Protein AF-A0A8T0BHJ4-F1 (afdb_monomer_lite)

Organism: Silurus meridionalis (NCBI:txid175797)

Secondary structure (DSSP, 8-state):
-HHHHHHHHHHHHHHHHHHHHHHHHHTT---HHHHHHHHHHHHHHHHHHHHHHHHHHHHHS-HHHHHHHHHHHHHHHHHHHHHHHHTS---HHHHHHHHHHHHHHHHHHHHHHHHHHHHHHHHHHS-HHHHHHHHHHHHHHHHHHHHHHHHHHH-TT-HHHHHHHHHHHHHHHHHHHHHHHHHHH---GGGHHHHHHHHHHHHHHHHHHHS---S-HHHHHHHHHHHHHHHHHHHHHHHHHHTTT-TTHHHHHHHHHHHHHHHHHHHHHHHHHHHHHHH-GGG------S-HHHHHHHHHIIIIIHHHHHHHHHHHHHHHHHHHSS----THHHHHHHHHHHHHHHHHHHHHHHHHTT-

Foldseek 3Di:
DVLVVLLVVLQVVLVVLLVLLLVCLVVVPPDPVSVVSLLCLLCVSLVSLLVSLCVCCVVVVVNLLSQLSSLLSVLLSLVLVLLVCVSDPDDPVVNLLSLQQSLLVSLLSLLCSLCVVVLVVLVVVDDPVLNVLLCCLSVVLSVLSVVLNVCCVPVVPPNLVSLLVNLVSLLSNLLSNLVSLCSSQHPDVVLVVLSVLSVVLNVLSCCCLPVVDPPDVVVSLVVSVVSLVSNLVSSLVSLCVRVVVPVVSSLLVNLSSLQSSLSSLSSVLSSVVSSVCVVCVPLPPPPVPPPNVLSSVLSSCSSNVLSNQSSVLVVVQVVCCVVVVDRDDSSSSPNSVSVSVSSVSVSVSSVVVVVVSVD

Sequence (359 aa):
MDYCVVFIGVVNGSVFLGYFSYTSFQKKDNSRRARVIQCAHVLCPNITMSIVFILWGVTEGFLTEAATCSALNFVRILFLFWIAVHLKSVEDYVHEVMDRLAVLLQYIVITVVAYSPIIVDLWNKTDNIGKVLVLTFLFLGSLLVSLHAVAVVCYRRNLQKVTDQSYVNTEITNFLRLCAIIWTYGLQLNHLPVLLFPLLAIICFKVCVHCKCPIPVLHFVSVLLILQIMSVSGSIYIHYDLVTNMKGKRDILTWITVFLHILTVIIMFASLHNFTVNRHPESGSRNTVTLPVWCVVVFVIGSVLAVLVNAAVLLVALILKARNGQHTVDLQVILIPTECVFAACWLALQISVFWKNRK

Structure (mmCIF, N/CA/C/O backbone):
data_AF-A0A8T0BHJ4-F1
#
_entry.id   AF-A0A8T0BHJ4-F1
#
loop_
_atom_site.group_PDB
_atom_site.id
_atom_site.type_symbol
_atom_site.label_atom_id
_atom_site.label_alt_id
_atom_site.label_comp_id
_atom_site.label_asym_id
_atom_site.label_entity_id
_atom_site.label_seq_id
_atom_site.pdbx_PDB_ins_code
_atom_site.Cartn_x
_atom_site.Cartn_y
_atom_site.Cartn_z
_atom_site.occupancy
_atom_site.B_iso_or_equiv
_atom_site.auth_seq_id
_atom_site.auth_comp_id
_atom_site.auth_asym_id
_atom_site.auth_atom_id
_atom_site.pdbx_PDB_model_num
ATOM 1 N N . MET A 1 1 ? -21.391 -24.466 10.129 1.00 49.25 1 MET A N 1
ATOM 2 C CA . MET A 1 1 ? -20.694 -25.501 9.331 1.00 49.25 1 MET A CA 1
ATOM 3 C C . MET A 1 1 ? -20.338 -24.995 7.934 1.00 49.25 1 MET A C 1
ATOM 5 O O . MET A 1 1 ? -19.261 -25.325 7.454 1.00 49.25 1 MET A O 1
ATOM 9 N N . ASP A 1 2 ? -21.162 -24.135 7.327 1.00 60.62 2 ASP A N 1
ATOM 10 C CA . ASP A 1 2 ? -20.990 -23.693 5.931 1.00 60.62 2 ASP A CA 1
ATOM 11 C C . ASP A 1 2 ? -19.700 -22.892 5.667 1.00 60.62 2 ASP A C 1
ATOM 13 O O . ASP A 1 2 ? -19.043 -23.093 4.646 1.00 60.62 2 ASP A O 1
ATOM 17 N N . TYR A 1 3 ? -19.247 -22.076 6.626 1.00 64.75 3 TYR A N 1
ATOM 18 C CA . TYR A 1 3 ? -17.994 -21.315 6.499 1.00 64.75 3 TYR A CA 1
ATOM 19 C C . TYR A 1 3 ? -16.738 -22.196 6.408 1.00 64.75 3 TYR A C 1
ATOM 21 O O . TYR A 1 3 ? -15.797 -21.845 5.698 1.00 64.75 3 TYR A O 1
ATOM 29 N N . CYS A 1 4 ? -16.720 -23.360 7.069 1.00 63.31 4 CYS A N 1
ATOM 30 C CA . CYS A 1 4 ? -15.579 -24.280 7.007 1.00 63.31 4 CYS A CA 1
ATOM 31 C C . CYS A 1 4 ? -15.453 -24.944 5.630 1.00 63.31 4 CYS A C 1
ATOM 33 O O . CYS A 1 4 ? -14.342 -25.184 5.165 1.0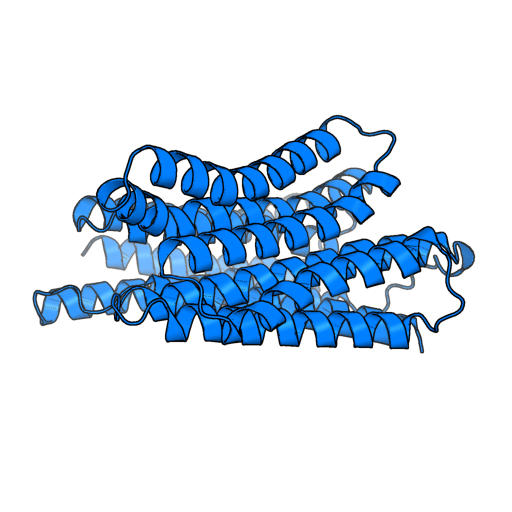0 63.31 4 CYS A O 1
ATOM 35 N N . VAL A 1 5 ? -16.575 -25.214 4.957 1.00 67.38 5 VAL A N 1
ATOM 36 C CA . VAL A 1 5 ? -16.571 -25.802 3.608 1.00 67.38 5 VAL A CA 1
ATOM 37 C C . VAL A 1 5 ? -16.043 -24.790 2.593 1.00 67.38 5 VAL A C 1
ATOM 39 O O . VAL A 1 5 ? -15.171 -25.123 1.790 1.00 67.38 5 VAL A O 1
ATOM 42 N N . VAL A 1 6 ? -16.499 -23.536 2.678 1.00 68.81 6 VAL A N 1
ATOM 43 C CA . VAL A 1 6 ? -15.988 -22.445 1.832 1.00 68.81 6 VAL A CA 1
ATOM 44 C C . VAL A 1 6 ? -14.500 -22.210 2.095 1.00 68.81 6 VAL A C 1
ATOM 46 O O . VAL A 1 6 ? -13.729 -22.082 1.149 1.00 68.81 6 VAL A O 1
ATOM 49 N N . PHE A 1 7 ? -14.067 -22.245 3.357 1.00 69.12 7 PHE A N 1
ATOM 50 C CA . PHE A 1 7 ? -12.659 -22.119 3.734 1.00 69.12 7 PHE A CA 1
ATOM 51 C C . PHE A 1 7 ? -11.782 -23.194 3.084 1.00 69.12 7 PHE A C 1
ATOM 53 O O . PHE A 1 7 ? -10.789 -22.875 2.430 1.00 69.12 7 PHE A O 1
ATOM 60 N N . ILE A 1 8 ? -12.157 -24.469 3.234 1.00 73.38 8 ILE A N 1
ATOM 61 C CA . ILE A 1 8 ? -11.403 -25.597 2.673 1.00 73.38 8 ILE A CA 1
ATOM 62 C C . ILE A 1 8 ? -11.366 -25.484 1.144 1.00 73.38 8 ILE A C 1
ATOM 64 O O . ILE A 1 8 ? -10.321 -25.712 0.534 1.00 73.38 8 ILE A O 1
ATOM 68 N N . GLY A 1 9 ? -12.474 -25.067 0.524 1.00 75.50 9 GLY A N 1
ATOM 69 C CA . GLY A 1 9 ? -12.549 -24.814 -0.913 1.00 75.50 9 GLY A CA 1
ATOM 70 C C . GLY A 1 9 ? -11.615 -23.695 -1.384 1.00 75.50 9 GLY A C 1
ATOM 71 O O . GLY A 1 9 ? -10.892 -23.880 -2.360 1.00 75.50 9 GLY A O 1
ATOM 72 N N . VAL A 1 10 ? -11.577 -22.561 -0.680 1.00 75.88 10 VAL A N 1
ATOM 73 C CA . VAL A 1 10 ? -10.720 -21.413 -1.027 1.00 75.88 10 VAL A CA 1
ATOM 74 C C . VAL A 1 10 ? -9.243 -21.744 -0.862 1.00 75.88 10 VAL A C 1
ATOM 76 O O . VAL A 1 10 ? -8.448 -21.443 -1.751 1.00 75.88 10 VAL A O 1
ATOM 79 N N . VAL A 1 11 ? -8.879 -22.382 0.251 1.00 78.00 11 VAL A N 1
ATOM 80 C CA . VAL A 1 11 ? -7.497 -22.765 0.562 1.00 78.00 11 VAL A CA 1
ATOM 81 C C . VAL A 1 11 ? -6.978 -23.795 -0.435 1.00 78.00 11 VAL A C 1
ATOM 83 O O . VAL A 1 11 ? -5.916 -23.609 -1.026 1.00 78.00 11 VAL A O 1
ATOM 86 N N . ASN A 1 12 ? -7.739 -24.861 -0.683 1.00 79.31 12 ASN A N 1
ATOM 87 C CA . ASN A 1 12 ? -7.322 -25.867 -1.653 1.00 79.31 12 ASN A CA 1
ATOM 88 C C . ASN A 1 12 ? -7.305 -25.280 -3.068 1.00 79.31 12 ASN A C 1
ATOM 90 O O . ASN A 1 12 ? -6.345 -25.486 -3.808 1.00 79.31 12 ASN A O 1
ATOM 94 N N . GLY A 1 13 ? -8.321 -24.492 -3.433 1.00 81.06 13 GLY A N 1
ATOM 95 C CA . GLY A 1 13 ? -8.403 -23.830 -4.731 1.00 81.06 13 GLY A CA 1
ATOM 96 C C . GLY A 1 13 ? -7.218 -22.902 -5.005 1.00 81.06 13 GLY A C 1
ATOM 97 O O . GLY A 1 13 ? -6.660 -22.948 -6.101 1.00 81.06 13 GLY A O 1
ATOM 98 N N . SER A 1 14 ? -6.786 -22.107 -4.019 1.00 81.81 14 SER A N 1
ATOM 99 C CA . SER A 1 14 ? -5.626 -21.220 -4.167 1.00 81.81 14 SER A CA 1
ATOM 100 C C . SER A 1 14 ? -4.324 -22.003 -4.329 1.00 81.81 14 SER A C 1
ATOM 102 O O . SER A 1 14 ? -3.544 -21.693 -5.224 1.00 81.81 14 SER A O 1
ATOM 104 N N . VAL A 1 15 ? -4.115 -23.072 -3.553 1.00 83.81 15 VAL A N 1
ATOM 105 C CA . VAL A 1 15 ? -2.917 -23.920 -3.660 1.00 83.81 15 VAL A CA 1
ATOM 106 C C . VAL A 1 15 ? -2.861 -24.640 -5.011 1.00 83.81 15 VAL A C 1
ATOM 108 O O . VAL A 1 15 ? -1.821 -24.621 -5.674 1.00 83.81 15 VAL A O 1
ATOM 111 N N . PHE A 1 16 ? -3.976 -25.223 -5.466 1.00 83.25 16 PHE A N 1
ATOM 112 C CA . PHE A 1 16 ? -4.045 -25.894 -6.769 1.00 83.25 16 PHE A CA 1
ATOM 113 C C . PHE A 1 16 ? -3.799 -24.918 -7.925 1.00 83.25 16 PHE A C 1
ATOM 115 O O . PHE A 1 16 ? -2.960 -25.180 -8.791 1.00 83.25 16 PHE A O 1
ATOM 122 N N . LEU A 1 17 ? -4.485 -23.771 -7.934 1.00 83.50 17 LEU A N 1
ATOM 123 C CA . LEU A 1 17 ? -4.281 -22.737 -8.953 1.00 83.50 17 LEU A CA 1
ATOM 124 C C . LEU A 1 17 ? -2.860 -22.159 -8.896 1.00 83.50 17 LEU A C 1
ATOM 126 O O . LEU A 1 17 ? -2.273 -21.879 -9.945 1.00 83.50 17 LEU A O 1
ATOM 130 N N . GLY A 1 18 ? -2.277 -22.046 -7.702 1.00 80.31 18 GLY A N 1
ATOM 131 C CA . GLY A 1 18 ? -0.906 -21.596 -7.495 1.00 80.31 18 GLY A CA 1
ATOM 132 C C . GLY A 1 18 ? 0.131 -22.549 -8.055 1.00 80.31 18 GLY A C 1
ATOM 133 O O . GLY A 1 18 ? 1.048 -22.102 -8.744 1.00 80.31 18 GLY A O 1
ATOM 134 N N . TYR A 1 19 ? -0.057 -23.855 -7.876 1.00 83.44 19 TYR A N 1
ATOM 135 C CA . TYR A 1 19 ? 0.796 -24.869 -8.491 1.00 83.44 19 TYR A CA 1
ATOM 136 C C . TYR A 1 19 ? 0.761 -24.796 -10.028 1.00 83.44 19 TYR A C 1
ATOM 138 O O . TYR A 1 19 ? 1.808 -24.764 -10.685 1.00 83.44 19 TYR A O 1
ATOM 146 N N . PHE A 1 20 ? -0.430 -24.691 -10.630 1.00 81.69 20 PHE A N 1
ATOM 147 C CA . PHE A 1 20 ? -0.555 -24.549 -12.086 1.00 81.69 20 PHE A CA 1
ATOM 148 C C . PHE A 1 20 ? 0.019 -23.223 -12.606 1.00 81.69 20 PHE A C 1
ATOM 150 O O . PHE A 1 20 ? 0.655 -23.185 -13.661 1.00 81.69 20 PHE A O 1
ATOM 157 N N . SER A 1 21 ? -0.155 -22.134 -11.858 1.00 78.69 21 SER A N 1
ATOM 158 C CA . SER A 1 21 ? 0.412 -20.828 -12.198 1.00 78.69 21 SER A CA 1
ATOM 159 C C . SER A 1 21 ? 1.945 -20.848 -12.139 1.00 78.69 21 SER A C 1
ATOM 161 O O . SER A 1 21 ? 2.607 -20.429 -13.091 1.00 78.69 21 SER A O 1
ATOM 163 N N . TYR A 1 22 ? 2.525 -21.424 -11.080 1.00 80.19 22 TYR A N 1
ATOM 164 C CA . TYR A 1 22 ? 3.972 -21.572 -10.911 1.00 80.19 22 TYR A CA 1
ATOM 165 C C . TYR A 1 22 ? 4.602 -22.421 -12.020 1.00 80.19 22 TYR A C 1
ATOM 167 O O . TYR A 1 22 ? 5.580 -22.007 -12.645 1.00 80.19 22 TYR A O 1
ATOM 175 N N . THR A 1 23 ? 4.015 -23.582 -12.319 1.00 79.69 23 THR A N 1
ATOM 176 C CA . THR A 1 23 ? 4.506 -24.459 -13.395 1.00 79.69 23 THR A CA 1
ATOM 177 C C . THR A 1 23 ? 4.412 -23.791 -14.768 1.00 79.69 23 THR A C 1
ATOM 179 O O . THR A 1 23 ? 5.313 -23.956 -15.591 1.00 79.69 23 THR A O 1
ATOM 182 N N . SER A 1 24 ? 3.375 -22.983 -15.012 1.00 77.94 24 SER A N 1
ATOM 183 C CA . SER A 1 24 ? 3.260 -22.166 -16.222 1.00 77.94 24 SER A CA 1
ATOM 184 C C . SER A 1 24 ? 4.362 -21.102 -16.319 1.00 77.94 24 SER A C 1
ATOM 186 O O . SER A 1 24 ? 4.972 -20.966 -17.384 1.00 77.94 24 SER A O 1
ATOM 188 N N . PHE A 1 25 ? 4.676 -20.398 -15.223 1.00 74.69 25 PHE A N 1
ATOM 189 C CA . PHE A 1 25 ? 5.785 -19.436 -15.184 1.00 74.69 25 PHE A CA 1
ATOM 190 C C . PHE A 1 25 ? 7.141 -20.108 -15.413 1.00 74.69 25 PHE A C 1
ATOM 192 O O . PHE A 1 25 ? 7.944 -19.610 -16.203 1.00 74.69 25 PHE A O 1
ATOM 199 N N . GLN A 1 26 ? 7.383 -21.261 -14.785 1.00 77.19 26 GLN A N 1
ATOM 200 C CA . GLN A 1 26 ? 8.628 -22.015 -14.947 1.00 77.19 26 GLN A CA 1
ATOM 201 C C . GLN A 1 26 ? 8.827 -22.481 -16.396 1.00 77.19 26 GLN A C 1
ATOM 203 O O . GLN A 1 26 ? 9.929 -22.391 -16.935 1.00 77.19 26 GLN A O 1
ATOM 208 N N . LYS A 1 27 ? 7.748 -22.924 -17.052 1.00 79.50 27 LYS A N 1
ATOM 209 C CA . LYS A 1 27 ? 7.759 -23.358 -18.457 1.00 79.50 27 LYS A CA 1
ATOM 210 C C . LYS A 1 27 ? 7.726 -22.199 -19.462 1.00 79.50 27 LYS A C 1
ATOM 212 O O . LYS A 1 27 ? 7.721 -22.460 -20.661 1.00 79.50 27 LYS A O 1
ATOM 217 N N . LYS A 1 28 ? 7.695 -20.938 -19.000 1.00 72.56 28 LYS A N 1
ATOM 218 C CA . LYS A 1 28 ? 7.506 -19.730 -19.830 1.00 72.56 28 LYS A CA 1
ATOM 219 C C . LYS A 1 28 ? 6.316 -19.860 -20.794 1.00 72.56 28 LYS A C 1
ATOM 221 O O . LYS A 1 28 ? 6.365 -19.384 -21.928 1.00 72.56 28 LYS A O 1
ATOM 226 N N . ASP A 1 29 ? 5.246 -20.523 -20.351 1.00 73.88 29 ASP A N 1
ATOM 227 C CA . ASP A 1 29 ? 4.099 -20.798 -21.210 1.00 73.88 29 ASP A CA 1
ATOM 228 C C . ASP A 1 29 ? 3.268 -19.522 -21.437 1.00 73.88 29 ASP A C 1
ATOM 230 O O . ASP A 1 29 ? 2.688 -18.931 -20.518 1.00 73.88 29 ASP A O 1
ATOM 234 N N . ASN A 1 30 ? 3.195 -19.094 -22.698 1.00 69.94 30 ASN A N 1
ATOM 235 C CA . ASN A 1 30 ? 2.422 -17.932 -23.129 1.00 69.94 30 ASN A CA 1
ATOM 236 C C . ASN A 1 30 ? 1.045 -18.284 -23.708 1.00 69.94 30 ASN A C 1
ATOM 238 O O . ASN A 1 30 ? 0.337 -17.396 -24.198 1.00 69.94 30 ASN A O 1
ATOM 242 N N . SER A 1 31 ? 0.622 -19.545 -23.598 1.00 79.62 31 SER A N 1
ATOM 243 C CA . SER A 1 31 ? -0.682 -20.006 -24.061 1.00 79.62 31 SER A CA 1
ATOM 244 C C . SER A 1 31 ? -1.843 -19.187 -23.472 1.00 79.62 31 SER A C 1
ATOM 246 O O . SER A 1 31 ? -1.785 -18.615 -22.376 1.00 79.62 31 SER A O 1
ATOM 248 N N . ARG A 1 32 ? -2.956 -19.111 -24.217 1.00 78.81 32 ARG A N 1
ATOM 249 C CA . ARG A 1 32 ? -4.199 -18.488 -23.723 1.00 78.81 32 ARG A CA 1
ATOM 250 C C . ARG A 1 32 ? -4.687 -19.178 -22.443 1.00 78.81 32 ARG A C 1
ATOM 252 O O . ARG A 1 32 ? -5.179 -18.501 -21.549 1.00 78.81 32 ARG A O 1
ATOM 259 N N . ARG A 1 33 ? -4.483 -20.497 -22.333 1.00 79.31 33 ARG A N 1
ATOM 260 C CA . ARG A 1 33 ? -4.831 -21.301 -21.151 1.00 79.31 33 ARG A CA 1
ATOM 261 C C . ARG A 1 33 ? -4.010 -20.893 -19.928 1.00 79.31 33 ARG A C 1
ATOM 263 O O . ARG A 1 33 ? -4.600 -20.592 -18.898 1.00 79.31 33 ARG A O 1
ATOM 270 N N . ALA A 1 34 ? -2.688 -20.781 -20.063 1.00 78.12 34 ALA A N 1
ATOM 271 C CA . ALA A 1 34 ? -1.804 -20.304 -18.999 1.00 78.12 34 ALA A CA 1
ATOM 272 C C . ALA A 1 34 ? -2.227 -18.934 -18.446 1.00 78.12 34 ALA A C 1
ATOM 274 O O . ALA A 1 34 ? -2.319 -18.751 -17.236 1.00 78.12 34 ALA A O 1
ATOM 275 N N . ARG A 1 35 ? -2.567 -17.983 -19.328 1.00 75.00 35 ARG A N 1
ATOM 276 C CA . ARG A 1 35 ? -3.044 -16.650 -18.918 1.00 75.00 35 ARG A CA 1
ATOM 277 C C . ARG A 1 35 ? -4.364 -16.696 -18.151 1.00 75.00 35 ARG A C 1
ATOM 279 O O . ARG A 1 35 ? -4.514 -15.986 -17.163 1.00 75.00 35 ARG A O 1
ATOM 286 N N . VAL A 1 36 ? -5.307 -17.530 -18.589 1.00 81.44 36 VAL A N 1
ATOM 287 C CA . VAL A 1 36 ? -6.586 -17.714 -17.884 1.00 81.44 36 VAL A CA 1
ATOM 288 C C . VAL A 1 36 ? -6.353 -18.319 -16.502 1.00 81.44 36 VAL A C 1
ATOM 290 O O . VAL A 1 36 ? -6.930 -17.834 -15.538 1.00 81.44 36 VAL A O 1
ATOM 293 N N . ILE A 1 37 ? -5.462 -19.307 -16.385 1.00 83.06 37 ILE A N 1
ATOM 294 C CA . ILE A 1 37 ? -5.103 -19.922 -15.100 1.00 83.06 37 ILE A CA 1
ATOM 295 C C . ILE A 1 37 ? -4.452 -18.896 -14.164 1.00 83.06 37 ILE A C 1
ATOM 297 O O . ILE A 1 37 ? -4.839 -18.802 -13.005 1.00 83.06 37 ILE A O 1
ATOM 301 N N . GLN A 1 38 ? -3.510 -18.088 -14.659 1.00 81.81 38 GLN A N 1
ATOM 302 C CA . GLN A 1 38 ? -2.868 -17.022 -13.879 1.00 81.81 38 GLN A CA 1
ATOM 303 C C . GLN A 1 38 ? -3.882 -15.978 -13.393 1.00 81.81 38 GLN A C 1
ATOM 305 O O . GLN A 1 38 ? -3.867 -15.596 -12.227 1.00 81.81 38 GLN A O 1
ATOM 310 N N . CYS A 1 39 ? -4.795 -15.557 -14.270 1.00 82.12 39 CYS A N 1
ATOM 311 C CA . CYS A 1 39 ? -5.857 -14.611 -13.942 1.00 82.12 39 CYS A CA 1
ATOM 312 C C . CYS A 1 39 ? -6.834 -15.195 -12.907 1.00 82.12 39 CYS A C 1
ATOM 314 O O . CYS A 1 39 ? -7.129 -14.553 -11.901 1.00 82.12 39 CYS A O 1
ATOM 316 N N . ALA A 1 40 ? -7.272 -16.442 -13.101 1.00 84.81 40 ALA A N 1
ATOM 317 C CA . ALA A 1 40 ? -8.140 -17.150 -12.165 1.00 84.81 40 ALA A CA 1
ATOM 318 C C . ALA A 1 40 ? -7.467 -17.356 -10.800 1.00 84.81 40 ALA A C 1
ATOM 320 O O . ALA A 1 40 ? -8.126 -17.202 -9.776 1.00 84.81 40 ALA A O 1
ATOM 321 N N . HIS A 1 41 ? -6.161 -17.638 -10.774 1.00 85.88 41 HIS A N 1
ATOM 322 C CA . HIS A 1 41 ? -5.385 -17.774 -9.542 1.00 85.88 41 HIS A CA 1
ATOM 323 C C . HIS A 1 41 ? -5.353 -16.479 -8.722 1.00 85.88 41 HIS A C 1
ATOM 325 O O . HIS A 1 41 ? -5.421 -16.531 -7.500 1.00 85.88 41 HIS A O 1
ATOM 331 N N . VAL A 1 42 ? -5.285 -15.315 -9.373 1.00 87.06 42 VAL A N 1
ATOM 332 C CA . VAL A 1 42 ? -5.307 -14.022 -8.673 1.00 87.06 42 VAL A CA 1
ATOM 333 C C . VAL A 1 42 ? -6.730 -13.629 -8.275 1.00 87.06 42 VAL A C 1
ATOM 335 O O . VAL A 1 42 ? -6.958 -13.208 -7.144 1.00 87.06 42 VAL A O 1
ATOM 338 N N . LEU A 1 43 ? -7.699 -13.762 -9.182 1.00 87.88 43 LEU A N 1
ATOM 339 C CA . LEU A 1 43 ? -9.066 -13.290 -8.960 1.00 87.88 43 LEU A CA 1
ATOM 340 C C . LEU A 1 43 ? -9.853 -14.187 -8.006 1.00 87.88 43 LEU A C 1
ATOM 342 O O . LEU A 1 43 ? -10.445 -13.690 -7.053 1.00 87.88 43 LEU A O 1
ATOM 346 N N . CYS A 1 44 ? -9.875 -15.499 -8.248 1.00 88.31 44 CYS A N 1
ATOM 347 C CA . CYS A 1 44 ? -10.809 -16.402 -7.579 1.00 88.31 44 CYS A CA 1
ATOM 348 C C . CYS A 1 44 ? -10.596 -16.449 -6.056 1.00 88.31 44 CYS A C 1
ATOM 350 O O . CYS A 1 44 ? -11.569 -16.229 -5.330 1.00 88.31 44 CYS A O 1
ATOM 352 N N . PRO A 1 45 ? -9.372 -16.654 -5.530 1.00 88.06 45 PRO A N 1
ATOM 353 C CA . PRO A 1 45 ? -9.168 -16.723 -4.086 1.00 88.06 45 PRO A CA 1
ATOM 354 C C . PRO A 1 45 ? -9.451 -15.388 -3.392 1.00 88.06 45 PRO A C 1
ATOM 356 O O . PRO A 1 45 ? -10.107 -15.366 -2.356 1.00 88.06 45 PRO A O 1
ATOM 359 N N . ASN A 1 46 ? -9.022 -14.268 -3.981 1.00 90.06 46 ASN A N 1
ATOM 360 C CA . ASN A 1 46 ? -9.199 -12.950 -3.372 1.00 90.06 46 ASN A CA 1
ATOM 361 C C . ASN A 1 46 ? -10.659 -12.474 -3.411 1.00 90.06 46 ASN A C 1
ATOM 363 O O . ASN A 1 46 ? -11.146 -11.975 -2.402 1.00 90.06 46 ASN A O 1
ATOM 367 N N . ILE A 1 47 ? -11.386 -12.680 -4.519 1.00 90.44 47 ILE A N 1
ATOM 368 C CA . ILE A 1 47 ? -12.824 -12.361 -4.594 1.00 90.44 47 ILE A CA 1
ATOM 369 C C . ILE A 1 47 ? -13.605 -13.223 -3.606 1.00 90.44 47 ILE A C 1
ATOM 371 O O . ILE A 1 47 ? -14.449 -12.704 -2.878 1.00 90.44 47 ILE A O 1
ATOM 375 N N . THR A 1 48 ? -13.310 -14.525 -3.545 1.00 89.81 48 THR A N 1
ATOM 376 C CA . THR A 1 48 ? -14.015 -15.419 -2.619 1.00 89.81 48 THR A CA 1
ATOM 377 C C . THR A 1 48 ? -13.748 -15.012 -1.172 1.00 89.81 48 THR A C 1
ATOM 379 O O . THR A 1 48 ? -14.693 -14.916 -0.396 1.00 89.81 48 THR A O 1
ATOM 382 N N . MET A 1 49 ? -12.503 -14.670 -0.817 1.00 89.50 49 MET A N 1
ATOM 383 C CA . MET A 1 49 ? -12.191 -14.149 0.517 1.00 89.50 49 MET A CA 1
ATOM 384 C C . MET A 1 49 ? -12.901 -12.826 0.818 1.00 89.50 49 MET A C 1
ATOM 386 O O . MET A 1 49 ? -13.430 -12.680 1.916 1.00 89.50 49 MET A O 1
ATOM 390 N N . SER A 1 50 ? -12.985 -11.888 -0.132 1.00 90.38 50 SER A N 1
ATOM 391 C CA . SER A 1 50 ? -13.775 -10.660 0.050 1.00 90.38 50 SER A CA 1
ATOM 392 C C . SER A 1 50 ? -15.246 -10.962 0.326 1.00 90.38 50 SER A C 1
ATOM 394 O O . SER A 1 50 ? -15.818 -10.402 1.254 1.00 90.38 50 SER A O 1
ATOM 396 N N . ILE A 1 51 ? -15.863 -11.867 -0.440 1.00 89.75 51 ILE A N 1
ATOM 397 C CA . ILE A 1 51 ? -17.265 -12.259 -0.232 1.00 89.75 51 ILE A CA 1
ATOM 398 C C . ILE A 1 51 ? -17.444 -12.873 1.157 1.00 89.75 51 ILE A C 1
ATOM 400 O O . ILE A 1 51 ? -18.383 -12.518 1.864 1.00 89.75 51 ILE A O 1
ATOM 404 N N . VAL A 1 52 ? -16.526 -13.748 1.573 1.00 89.94 52 VAL A N 1
ATOM 405 C CA . VAL A 1 52 ? -16.552 -14.361 2.905 1.00 89.94 52 VAL A CA 1
ATOM 406 C C . VAL A 1 52 ? -16.450 -13.299 4.002 1.00 89.94 52 VAL A C 1
ATOM 408 O O . VAL A 1 52 ? -17.233 -13.353 4.945 1.00 89.94 52 VAL A O 1
ATOM 411 N N . PHE A 1 53 ? -15.558 -12.310 3.873 1.00 90.00 53 PHE A N 1
ATOM 412 C CA . PHE A 1 53 ? -15.462 -11.209 4.838 1.00 90.00 53 PHE A CA 1
ATOM 413 C C . PHE A 1 53 ? -16.728 -10.355 4.883 1.00 90.00 53 PHE A C 1
ATOM 415 O O . PHE A 1 53 ? -17.172 -10.014 5.975 1.00 90.00 53 PHE A O 1
ATOM 422 N N . ILE A 1 54 ? -17.332 -10.039 3.734 1.00 90.06 54 ILE A N 1
ATOM 423 C CA . ILE A 1 54 ? -18.592 -9.283 3.672 1.00 90.06 54 ILE A CA 1
ATOM 424 C C . ILE A 1 54 ? -19.711 -10.056 4.368 1.00 90.06 54 ILE A C 1
ATOM 426 O O . ILE A 1 54 ? -20.381 -9.501 5.235 1.00 90.06 54 ILE A O 1
ATOM 430 N N . LEU A 1 55 ? -19.901 -11.332 4.015 1.00 88.69 55 LEU A N 1
ATOM 431 C CA . LEU A 1 55 ? -20.928 -12.180 4.622 1.00 88.69 55 LEU A CA 1
ATOM 432 C C . LEU A 1 55 ? -20.720 -12.282 6.130 1.00 88.69 55 LEU A C 1
ATOM 434 O O . LEU A 1 55 ? -21.655 -12.035 6.883 1.00 88.69 55 LEU A O 1
ATOM 438 N N . TRP A 1 56 ? -19.484 -12.542 6.557 1.00 88.62 56 TRP A N 1
ATOM 439 C CA . TRP A 1 56 ? -19.112 -12.580 7.966 1.00 88.62 56 TRP A CA 1
ATOM 440 C C . TRP A 1 56 ? -19.426 -11.261 8.685 1.00 88.62 56 TRP A C 1
ATOM 442 O O . TRP A 1 56 ? -20.067 -11.269 9.734 1.00 88.62 56 TRP A O 1
ATOM 452 N N . GLY A 1 57 ? -19.047 -10.120 8.106 1.00 86.94 57 GLY A N 1
ATOM 453 C CA . GLY A 1 57 ? -19.330 -8.801 8.670 1.00 86.94 57 GLY A CA 1
ATOM 454 C C . GLY A 1 57 ? -20.819 -8.503 8.805 1.00 86.94 57 GLY A C 1
ATOM 455 O O . GLY A 1 57 ? -21.230 -7.907 9.798 1.00 86.94 57 GLY A O 1
ATOM 456 N N . VAL A 1 58 ? -21.629 -8.935 7.835 1.00 87.56 58 VAL A N 1
ATOM 457 C CA . VAL A 1 58 ? -23.090 -8.780 7.865 1.00 87.56 58 VAL A CA 1
ATOM 458 C C . VAL A 1 58 ? -23.720 -9.699 8.909 1.00 87.56 58 VAL A C 1
ATOM 460 O O . VAL A 1 58 ? -24.588 -9.250 9.653 1.00 87.56 58 VAL A O 1
ATOM 463 N N . THR A 1 59 ? -23.286 -10.959 9.006 1.00 85.38 59 THR A N 1
ATOM 464 C CA . THR A 1 59 ? -23.858 -11.910 9.972 1.00 85.38 59 THR A CA 1
ATOM 465 C C . THR A 1 59 ? -23.450 -11.617 11.409 1.00 85.38 59 THR A C 1
ATOM 467 O O . THR A 1 59 ? -24.238 -11.843 12.320 1.00 85.38 59 THR A O 1
ATOM 470 N N . GLU A 1 60 ? -22.232 -11.115 11.622 1.00 83.75 60 GLU A N 1
ATOM 471 C CA . GLU A 1 60 ? -21.669 -10.908 12.960 1.00 83.75 60 GLU A CA 1
ATOM 472 C C . GLU A 1 60 ? -21.727 -9.448 13.435 1.00 83.75 60 GLU A C 1
ATOM 474 O O . GLU A 1 60 ? -21.418 -9.170 14.592 1.00 83.75 60 GLU A O 1
ATOM 479 N N . GLY A 1 61 ? -22.122 -8.513 12.562 1.00 83.44 61 GLY A N 1
ATOM 480 C CA . GLY A 1 61 ? -22.279 -7.089 12.877 1.00 83.44 61 GLY A CA 1
ATOM 481 C C . GLY A 1 61 ? -20.993 -6.251 12.818 1.00 83.44 61 GLY A C 1
ATOM 482 O O . GLY A 1 61 ? -21.035 -5.053 13.098 1.00 83.44 61 GLY A O 1
ATOM 483 N N . PHE A 1 62 ? -19.852 -6.824 12.421 1.00 83.62 62 PHE A N 1
ATOM 484 C CA . PHE A 1 62 ? -18.552 -6.134 12.343 1.00 83.62 62 PHE A CA 1
ATOM 485 C C . PHE A 1 62 ? -18.303 -5.486 10.971 1.00 83.62 62 PHE A C 1
ATOM 487 O O . PHE A 1 62 ? -17.326 -5.782 10.281 1.00 83.62 62 PHE A O 1
ATOM 494 N N . LEU A 1 63 ? -19.195 -4.580 10.555 1.00 84.06 63 LEU A N 1
ATOM 495 C CA . LEU A 1 63 ? -19.188 -4.006 9.200 1.00 84.06 63 LEU A CA 1
ATOM 496 C C . LEU A 1 63 ? -17.909 -3.228 8.857 1.00 84.06 63 LEU A C 1
ATOM 498 O O . LEU A 1 63 ? -17.399 -3.355 7.747 1.00 84.06 63 LEU A O 1
ATOM 502 N N . THR A 1 64 ? -17.365 -2.443 9.792 1.00 83.00 64 THR A N 1
ATOM 503 C CA . THR A 1 64 ? -16.123 -1.679 9.561 1.00 83.00 64 THR A CA 1
ATOM 504 C C . THR A 1 64 ? -14.915 -2.595 9.408 1.00 83.00 64 THR A C 1
ATOM 506 O O . THR A 1 64 ? -14.029 -2.334 8.597 1.00 83.00 64 THR A O 1
ATOM 509 N N . GLU A 1 65 ? -14.887 -3.685 10.174 1.00 85.25 65 GLU A N 1
ATOM 510 C CA . GLU A 1 65 ? -13.823 -4.681 10.128 1.00 85.25 65 GLU A CA 1
ATOM 511 C C . GLU A 1 65 ? -13.825 -5.405 8.784 1.00 85.25 65 GLU A C 1
ATOM 513 O O . GLU A 1 65 ? -12.846 -5.360 8.034 1.00 85.25 65 GLU A O 1
ATOM 518 N N . ALA A 1 66 ? -14.988 -5.950 8.431 1.00 88.81 66 ALA A N 1
ATOM 519 C CA . ALA A 1 66 ? -15.230 -6.626 7.171 1.00 88.81 66 ALA A CA 1
ATOM 520 C C . ALA A 1 66 ? -14.981 -5.733 5.951 1.00 88.81 66 ALA A C 1
ATOM 522 O O . ALA A 1 66 ? -14.404 -6.207 4.972 1.00 88.81 66 ALA A O 1
ATOM 523 N N . ALA A 1 67 ? -15.363 -4.452 5.995 1.00 88.31 67 ALA A N 1
ATOM 524 C CA . ALA A 1 67 ? -15.118 -3.512 4.903 1.00 88.31 67 ALA A CA 1
ATOM 525 C C . ALA A 1 67 ? -13.615 -3.337 4.633 1.00 88.31 67 ALA A C 1
ATOM 527 O O . ALA A 1 67 ? -13.187 -3.465 3.485 1.00 88.31 67 ALA A O 1
ATOM 528 N N . THR A 1 68 ? -12.803 -3.131 5.675 1.00 87.62 68 THR A N 1
ATOM 529 C CA . THR A 1 68 ? -11.340 -3.029 5.543 1.00 87.62 68 THR A CA 1
ATOM 530 C C . THR A 1 68 ? -10.726 -4.328 5.043 1.00 87.62 68 THR A C 1
ATOM 532 O O . THR A 1 68 ? -9.967 -4.307 4.076 1.00 87.62 68 THR A O 1
ATOM 535 N N . CYS A 1 69 ? -11.082 -5.471 5.634 1.00 89.81 69 CYS A N 1
ATOM 536 C CA . CYS A 1 69 ? -10.563 -6.769 5.203 1.00 89.81 69 CYS A CA 1
ATOM 537 C C . CYS A 1 69 ? -10.926 -7.069 3.739 1.00 89.81 69 CYS A C 1
ATOM 539 O O . CYS A 1 69 ? -10.088 -7.536 2.968 1.00 89.81 69 CYS A O 1
ATOM 541 N N . SER A 1 70 ? -12.146 -6.741 3.315 1.00 91.31 70 SER A N 1
ATOM 542 C CA . SER A 1 70 ? -12.591 -6.917 1.927 1.00 91.31 70 SER A CA 1
ATOM 543 C C . SER A 1 70 ? -11.851 -5.984 0.970 1.00 91.31 70 SER A C 1
ATOM 545 O O . SER A 1 70 ? -11.375 -6.423 -0.077 1.00 91.31 70 SER A O 1
ATOM 547 N N . ALA A 1 71 ? -11.693 -4.710 1.343 1.00 90.62 71 ALA A N 1
ATOM 548 C CA . ALA A 1 71 ? -10.946 -3.734 0.559 1.00 90.62 71 ALA A CA 1
ATOM 549 C C . ALA A 1 71 ? -9.484 -4.159 0.359 1.00 90.62 71 ALA A C 1
ATOM 551 O O . ALA A 1 71 ? -8.976 -4.058 -0.756 1.00 90.62 71 ALA A O 1
ATOM 552 N N . LEU A 1 72 ? -8.835 -4.708 1.394 1.00 90.19 72 LEU A N 1
ATOM 553 C CA . LEU A 1 72 ? -7.472 -5.239 1.299 1.00 90.19 72 LEU A CA 1
ATOM 554 C C . LEU A 1 72 ? -7.364 -6.386 0.286 1.00 90.19 72 LEU A C 1
ATOM 556 O O . LEU A 1 72 ? -6.446 -6.387 -0.529 1.00 90.19 72 LEU A O 1
ATOM 560 N N . ASN A 1 73 ? -8.319 -7.321 0.261 1.00 90.81 73 ASN A N 1
ATOM 561 C CA . ASN A 1 73 ? -8.310 -8.407 -0.728 1.00 90.81 73 ASN A CA 1
ATOM 562 C C . ASN A 1 73 ? -8.506 -7.881 -2.167 1.00 90.81 73 ASN A C 1
ATOM 564 O O . ASN A 1 73 ? -7.845 -8.366 -3.085 1.00 90.81 73 ASN A O 1
ATOM 568 N N . PHE A 1 74 ? -9.341 -6.855 -2.383 1.00 88.69 74 PHE A N 1
ATOM 569 C CA . PHE A 1 74 ? -9.462 -6.202 -3.698 1.00 88.69 74 PHE A CA 1
ATOM 570 C C . PHE A 1 74 ? -8.190 -5.450 -4.106 1.00 88.69 74 PHE A C 1
ATOM 572 O O . PHE A 1 74 ? -7.737 -5.549 -5.245 1.00 88.69 74 PHE A O 1
ATOM 579 N N . VAL A 1 75 ? -7.580 -4.730 -3.169 1.00 88.69 75 VAL A N 1
ATOM 580 C CA . VAL A 1 75 ? -6.290 -4.051 -3.351 1.00 88.69 75 VAL A CA 1
ATOM 581 C C . VAL A 1 75 ? -5.199 -5.056 -3.724 1.00 88.69 75 VAL A C 1
ATOM 583 O O . VAL A 1 75 ? -4.419 -4.798 -4.647 1.00 88.69 75 VAL A O 1
ATOM 586 N N . ARG A 1 76 ? -5.181 -6.231 -3.088 1.00 90.19 76 ARG A N 1
ATOM 587 C CA . ARG A 1 76 ? -4.218 -7.297 -3.377 1.00 90.19 76 ARG A CA 1
ATOM 588 C C . ARG A 1 76 ? -4.324 -7.814 -4.808 1.00 90.19 76 ARG A C 1
ATOM 590 O O . ARG A 1 76 ? -3.295 -8.044 -5.439 1.00 90.19 76 ARG A O 1
ATOM 597 N N . ILE A 1 77 ? -5.540 -7.947 -5.346 1.00 89.88 77 ILE A N 1
ATOM 598 C CA . ILE A 1 77 ? -5.759 -8.327 -6.752 1.00 89.88 77 ILE A CA 1
ATOM 599 C C . ILE A 1 77 ? -4.977 -7.389 -7.676 1.00 89.88 77 ILE A C 1
ATOM 601 O O . ILE A 1 77 ? -4.242 -7.853 -8.546 1.00 89.88 77 ILE A O 1
ATOM 605 N N . LEU A 1 78 ? -5.078 -6.078 -7.450 1.00 85.62 78 LEU A N 1
ATOM 606 C CA . LEU A 1 78 ? -4.372 -5.080 -8.253 1.00 85.62 78 LEU A CA 1
ATOM 607 C C . LEU A 1 78 ? -2.851 -5.200 -8.116 1.00 85.62 78 LEU A C 1
ATOM 609 O O . LEU A 1 78 ? -2.149 -5.128 -9.123 1.00 85.62 78 LEU A O 1
ATOM 613 N N . PHE A 1 79 ? -2.339 -5.448 -6.903 1.00 85.56 79 PHE A N 1
ATOM 614 C CA . PHE A 1 79 ? -0.899 -5.648 -6.694 1.00 85.56 79 PHE A CA 1
ATOM 615 C C . PHE A 1 79 ? -0.388 -6.888 -7.424 1.00 85.56 79 PHE A C 1
ATOM 617 O O . PHE A 1 79 ? 0.650 -6.863 -8.076 1.00 85.56 79 PHE A O 1
ATOM 624 N N . LEU A 1 80 ? -1.126 -7.993 -7.322 1.00 87.38 80 LEU A N 1
ATOM 625 C CA . LEU A 1 80 ? -0.754 -9.259 -7.938 1.00 87.38 80 LEU A CA 1
ATOM 626 C C . LEU A 1 80 ? -0.809 -9.174 -9.460 1.00 87.38 80 LEU A C 1
ATOM 628 O O . LEU A 1 80 ? 0.072 -9.721 -10.119 1.00 87.38 80 LEU A O 1
ATOM 632 N N . PHE A 1 81 ? -1.784 -8.458 -10.026 1.00 83.94 81 PHE A N 1
ATOM 633 C CA . PHE A 1 81 ? -1.798 -8.172 -11.459 1.00 83.94 81 PHE A CA 1
ATOM 634 C C . PHE A 1 81 ? -0.620 -7.304 -11.888 1.00 83.94 81 PHE A C 1
ATOM 636 O O . PHE A 1 81 ? -0.005 -7.590 -12.914 1.00 83.94 81 PHE A O 1
ATOM 643 N N . TRP A 1 82 ? -0.267 -6.294 -11.096 1.00 83.12 82 TRP A N 1
ATOM 644 C CA . TRP A 1 82 ? 0.903 -5.464 -11.357 1.00 83.12 82 TRP A CA 1
ATOM 645 C C . TRP A 1 82 ? 2.205 -6.279 -11.386 1.00 83.12 82 TRP A C 1
ATOM 647 O O . TRP A 1 82 ? 2.971 -6.185 -12.350 1.00 83.12 82 TRP A O 1
ATOM 657 N N . ILE A 1 83 ? 2.411 -7.159 -10.402 1.00 80.94 83 ILE A N 1
ATOM 658 C CA . ILE A 1 83 ? 3.554 -8.085 -10.371 1.00 80.94 83 ILE A CA 1
ATOM 659 C C . ILE A 1 83 ? 3.494 -9.068 -11.550 1.00 80.94 83 ILE A C 1
ATOM 661 O O . ILE A 1 83 ? 4.508 -9.339 -12.193 1.00 80.94 83 ILE A O 1
ATOM 665 N N . ALA A 1 84 ? 2.312 -9.596 -11.875 1.00 77.75 84 ALA A N 1
ATOM 666 C CA . ALA A 1 84 ? 2.138 -10.528 -12.987 1.00 77.75 84 ALA A CA 1
ATOM 667 C C . ALA A 1 84 ? 2.473 -9.893 -14.344 1.00 77.75 84 ALA A C 1
ATOM 669 O O . ALA A 1 84 ? 3.000 -10.573 -15.226 1.00 77.75 84 ALA A O 1
ATOM 670 N N . VAL A 1 85 ? 2.210 -8.597 -14.513 1.00 73.44 85 VAL A N 1
ATOM 671 C CA . VAL A 1 85 ? 2.608 -7.863 -15.718 1.00 73.44 85 VAL A CA 1
ATOM 672 C C . VAL A 1 85 ? 4.105 -7.596 -15.763 1.00 73.44 85 VAL A C 1
ATOM 674 O O . VAL A 1 85 ? 4.676 -7.705 -16.838 1.00 73.44 85 VAL A O 1
ATOM 677 N N . HIS A 1 86 ? 4.777 -7.420 -14.627 1.00 69.19 86 HIS A N 1
ATOM 678 C CA . HIS A 1 86 ? 6.245 -7.417 -14.593 1.00 69.19 86 HIS A CA 1
ATOM 679 C C . HIS A 1 86 ? 6.862 -8.779 -14.955 1.00 69.19 86 HIS A C 1
ATOM 681 O O . HIS A 1 86 ? 7.996 -8.853 -15.426 1.00 69.19 86 HIS A O 1
ATOM 687 N N . LEU A 1 87 ? 6.129 -9.875 -14.739 1.00 65.75 87 LEU A N 1
ATOM 688 C CA . LEU A 1 87 ? 6.578 -11.231 -15.064 1.00 65.75 87 LEU A CA 1
ATOM 689 C C . LEU A 1 87 ? 6.428 -11.598 -16.545 1.00 65.75 87 LEU A C 1
ATOM 691 O O . LEU A 1 87 ? 7.025 -12.582 -16.987 1.00 65.75 87 LEU A O 1
ATOM 695 N N . LYS A 1 88 ? 5.629 -10.856 -17.319 1.00 65.50 88 LYS A N 1
ATOM 696 C CA . LYS A 1 88 ? 5.265 -11.228 -18.689 1.00 65.50 88 LYS A CA 1
ATOM 697 C C . LYS A 1 88 ? 5.455 -10.052 -19.638 1.00 65.50 88 LYS A C 1
ATOM 699 O O . LYS A 1 88 ? 5.139 -8.923 -19.306 1.00 65.50 88 LYS A O 1
ATOM 704 N N . SER A 1 89 ? 5.913 -10.326 -20.859 1.00 54.59 89 SER A N 1
ATOM 705 C CA . SER A 1 89 ? 5.927 -9.331 -21.939 1.00 54.59 89 SER A CA 1
ATOM 706 C C . SER A 1 89 ? 4.486 -9.056 -22.384 1.00 54.59 89 SER A C 1
ATOM 708 O O . SER A 1 89 ? 3.969 -9.666 -23.317 1.00 54.59 89 SER A O 1
ATOM 710 N N . VAL A 1 90 ? 3.790 -8.219 -21.621 1.00 59.91 90 VAL A N 1
ATOM 711 C CA . VAL A 1 90 ? 2.527 -7.601 -22.022 1.00 59.91 90 VAL A CA 1
ATOM 712 C C . VAL A 1 90 ? 2.859 -6.365 -22.855 1.00 59.91 90 VAL A C 1
ATOM 714 O O . VAL A 1 90 ? 3.954 -5.817 -22.748 1.00 59.91 90 VAL A O 1
ATOM 717 N N . GLU A 1 91 ? 1.927 -5.966 -23.716 1.00 60.81 91 GLU A N 1
ATOM 718 C CA . GLU A 1 91 ? 2.007 -4.739 -24.505 1.00 60.81 91 GLU A CA 1
ATOM 719 C C . GLU A 1 91 ? 2.437 -3.546 -23.634 1.00 60.81 91 GLU A C 1
ATOM 721 O O . GLU A 1 91 ? 1.892 -3.346 -22.542 1.00 60.81 91 GLU A O 1
ATOM 726 N N . ASP A 1 92 ? 3.418 -2.772 -24.116 1.00 64.62 92 ASP A N 1
ATOM 727 C CA . ASP A 1 92 ? 4.127 -1.752 -23.326 1.00 64.62 92 ASP A CA 1
ATOM 728 C C . ASP A 1 92 ? 3.160 -0.737 -22.668 1.00 64.62 92 ASP A C 1
ATOM 730 O O . ASP A 1 92 ? 3.407 -0.262 -21.561 1.00 64.62 92 ASP A O 1
ATOM 734 N N . TYR A 1 93 ? 2.004 -0.477 -23.293 1.00 63.62 93 TYR A N 1
ATOM 735 C CA . TYR A 1 93 ? 0.969 0.427 -22.777 1.00 63.62 93 TYR A CA 1
ATOM 736 C C . TYR A 1 93 ? 0.317 -0.047 -21.468 1.00 63.62 93 TYR A C 1
ATOM 738 O O . TYR A 1 93 ? 0.205 0.719 -20.510 1.00 63.62 93 TYR A O 1
ATOM 746 N N . VAL A 1 94 ? -0.129 -1.306 -21.410 1.00 67.06 94 VAL A N 1
ATOM 747 C CA . VAL A 1 94 ? -0.816 -1.846 -20.222 1.00 67.06 94 VAL A CA 1
ATOM 748 C C . VAL A 1 94 ? 0.157 -1.923 -19.048 1.00 67.06 94 VAL A C 1
ATOM 750 O O . VAL A 1 94 ? -0.223 -1.663 -17.906 1.00 67.06 94 VAL A O 1
ATOM 753 N N . HIS A 1 95 ? 1.420 -2.231 -19.345 1.00 68.75 95 HIS A N 1
ATOM 754 C CA . HIS A 1 95 ? 2.490 -2.230 -18.361 1.00 68.75 95 HIS A CA 1
ATOM 755 C C . HIS A 1 95 ? 2.701 -0.835 -17.764 1.00 68.75 95 HIS A C 1
ATOM 757 O O . HIS A 1 95 ? 2.713 -0.701 -16.544 1.00 68.75 95 HIS A O 1
ATOM 763 N N . GLU A 1 96 ? 2.809 0.209 -18.589 1.00 66.00 96 GLU A N 1
ATOM 764 C CA . GLU A 1 96 ? 3.056 1.577 -18.115 1.00 66.00 96 GLU A CA 1
ATOM 765 C C . GLU A 1 96 ? 1.893 2.146 -17.284 1.00 66.00 96 GLU A C 1
ATOM 767 O O . GLU A 1 96 ? 2.115 2.793 -16.258 1.00 66.00 96 GLU A O 1
ATOM 772 N N . VAL A 1 97 ? 0.646 1.879 -17.685 1.00 67.06 97 VAL A N 1
ATOM 773 C CA . VAL A 1 97 ? -0.542 2.344 -16.950 1.00 67.06 97 VAL A CA 1
ATOM 774 C C . VAL A 1 97 ? -0.681 1.621 -15.611 1.00 67.06 97 VAL A C 1
ATOM 776 O O . VAL A 1 97 ? -0.922 2.260 -14.582 1.00 67.06 97 VAL A O 1
ATOM 779 N N . MET A 1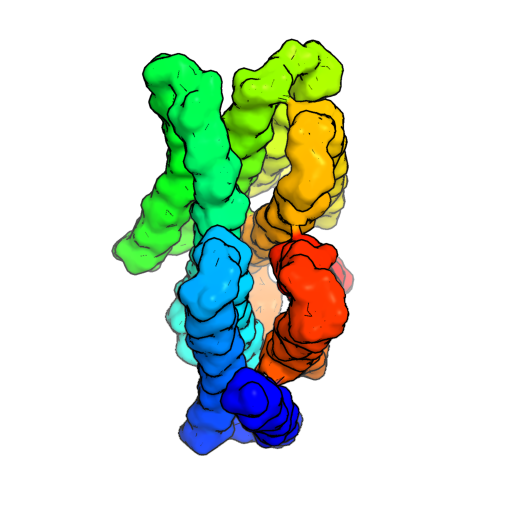 98 ? -0.514 0.297 -15.599 1.00 72.25 98 MET A N 1
ATOM 780 C CA . MET A 1 98 ? -0.674 -0.481 -14.373 1.00 72.25 98 MET A CA 1
ATOM 781 C C . MET A 1 98 ? 0.452 -0.223 -13.372 1.00 72.25 98 MET A C 1
ATOM 783 O O . MET A 1 98 ? 0.187 -0.203 -12.172 1.00 72.25 98 MET A O 1
ATOM 787 N N . ASP A 1 99 ? 1.664 0.057 -13.855 1.00 69.06 99 ASP A N 1
ATOM 788 C CA . ASP A 1 99 ? 2.804 0.411 -13.008 1.00 69.06 99 ASP A CA 1
ATOM 789 C C . ASP A 1 99 ? 2.557 1.656 -12.149 1.00 69.06 99 ASP A C 1
ATOM 791 O O . ASP A 1 99 ? 2.982 1.731 -10.999 1.00 69.06 99 ASP A O 1
ATOM 795 N N . ARG A 1 100 ? 1.786 2.611 -12.674 1.00 68.62 100 ARG A N 1
ATOM 796 C CA . ARG A 1 100 ? 1.530 3.893 -12.003 1.00 68.62 100 ARG A CA 1
ATOM 797 C C . ARG A 1 100 ? 0.240 3.900 -11.197 1.00 68.62 100 ARG A C 1
ATOM 799 O O . ARG A 1 100 ? 0.184 4.510 -10.133 1.00 68.62 100 ARG A O 1
ATOM 806 N N . LEU A 1 101 ? -0.804 3.231 -11.687 1.00 75.81 101 LEU A N 1
ATOM 807 C CA . LEU A 1 101 ? -2.118 3.260 -11.045 1.00 75.81 101 LEU A CA 1
ATOM 808 C C . LEU A 1 101 ? -2.274 2.225 -9.937 1.00 75.81 101 LEU A C 1
ATOM 810 O O . LEU A 1 101 ? -3.012 2.499 -8.996 1.00 75.81 101 LEU A O 1
ATOM 814 N N . ALA A 1 102 ? -1.604 1.070 -10.011 1.00 83.19 102 ALA A N 1
ATOM 815 C CA . ALA A 1 102 ? -1.820 0.002 -9.037 1.00 83.19 102 ALA A CA 1
ATOM 816 C C . ALA A 1 102 ? -1.489 0.473 -7.615 1.00 83.19 102 ALA A C 1
ATOM 818 O O . ALA A 1 102 ? -2.365 0.487 -6.756 1.00 83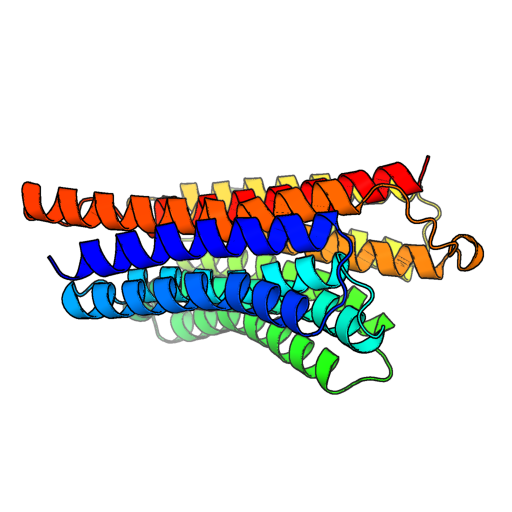.19 102 ALA A O 1
ATOM 819 N N . VAL A 1 103 ? -0.264 0.945 -7.379 1.00 84.12 103 VAL A N 1
ATOM 820 C CA . VAL A 1 103 ? 0.191 1.371 -6.042 1.00 84.12 103 VAL A CA 1
ATOM 821 C C . VAL A 1 103 ? -0.571 2.608 -5.550 1.00 84.12 103 VAL A C 1
ATOM 823 O O . VAL A 1 103 ? -0.924 2.707 -4.375 1.00 84.12 103 VAL A O 1
ATOM 826 N N . LEU A 1 104 ? -0.889 3.535 -6.457 1.00 83.38 104 LEU A N 1
ATOM 827 C CA . LEU A 1 104 ? -1.608 4.762 -6.128 1.00 83.38 104 LEU A CA 1
ATOM 828 C C . LEU A 1 104 ? -3.070 4.490 -5.737 1.00 83.38 104 LEU A C 1
ATOM 830 O O . LEU A 1 104 ? -3.564 5.049 -4.758 1.00 83.38 104 LEU A O 1
ATOM 834 N N . LEU A 1 105 ? -3.752 3.590 -6.451 1.00 83.94 105 LEU A N 1
ATOM 835 C CA . LEU A 1 105 ? -5.115 3.189 -6.108 1.00 83.94 105 LEU A CA 1
ATOM 836 C C . LEU A 1 105 ? -5.155 2.471 -4.755 1.00 83.94 105 LEU A C 1
ATOM 838 O O . LEU A 1 105 ? -6.071 2.698 -3.970 1.00 83.94 105 LEU A O 1
ATOM 842 N N . GLN A 1 106 ? -4.144 1.656 -4.448 1.00 88.19 106 GLN A N 1
ATOM 843 C CA . GLN A 1 106 ? -4.032 1.024 -3.133 1.00 88.19 106 GLN A CA 1
ATOM 844 C C . GLN A 1 106 ? -3.888 2.046 -2.020 1.00 88.19 106 GLN A C 1
ATOM 846 O O . GLN A 1 106 ? -4.615 1.970 -1.032 1.00 88.19 106 GLN A O 1
ATOM 851 N N . TYR A 1 107 ? -3.006 3.029 -2.208 1.00 88.44 107 TYR A N 1
ATOM 852 C CA . TYR A 1 107 ? -2.832 4.119 -1.258 1.00 88.44 107 TYR A CA 1
ATOM 853 C C . TYR A 1 107 ? -4.165 4.836 -0.986 1.00 88.44 107 TYR A C 1
ATOM 855 O O . TYR A 1 107 ? -4.522 5.037 0.176 1.00 88.44 107 TYR A O 1
ATOM 863 N N . ILE A 1 108 ? -4.938 5.158 -2.033 1.00 86.19 108 ILE A N 1
ATOM 864 C CA . ILE A 1 108 ? -6.259 5.796 -1.897 1.00 86.19 108 ILE A CA 1
ATOM 865 C C . ILE A 1 108 ? -7.226 4.892 -1.127 1.00 86.19 108 ILE A C 1
ATOM 867 O O . ILE A 1 108 ? -7.819 5.331 -0.144 1.00 86.19 108 ILE A O 1
ATOM 871 N N . VAL A 1 109 ? -7.387 3.636 -1.552 1.00 87.62 109 VAL A N 1
ATOM 872 C CA . VAL A 1 109 ? -8.367 2.710 -0.962 1.00 87.62 109 VAL A CA 1
ATOM 873 C C . VAL A 1 109 ? -8.062 2.461 0.513 1.00 87.62 109 VAL A C 1
ATOM 875 O O . VAL A 1 109 ? -8.965 2.552 1.341 1.00 87.62 109 VAL A O 1
ATOM 878 N N . ILE A 1 110 ? -6.798 2.208 0.863 1.00 87.25 110 ILE A N 1
ATOM 879 C CA . ILE A 1 110 ? -6.387 1.988 2.255 1.00 87.25 110 ILE A CA 1
ATOM 880 C C . ILE A 1 110 ? -6.604 3.257 3.076 1.00 87.25 110 ILE A C 1
ATOM 882 O O . ILE A 1 110 ? -7.151 3.177 4.171 1.00 87.25 110 ILE A O 1
ATOM 886 N N . THR A 1 111 ? -6.244 4.430 2.550 1.00 85.56 111 THR A N 1
ATOM 887 C CA . THR A 1 111 ? -6.461 5.698 3.260 1.00 85.56 111 THR A CA 1
ATOM 888 C C . THR A 1 111 ? -7.948 5.927 3.534 1.00 85.56 111 THR A C 1
ATOM 890 O O . THR A 1 111 ? -8.324 6.176 4.674 1.00 85.56 111 THR A O 1
ATOM 893 N N . VAL A 1 112 ? -8.812 5.782 2.526 1.00 84.25 112 VAL A N 1
ATOM 894 C CA . VAL A 1 112 ? -10.255 6.034 2.662 1.00 84.25 112 VAL A CA 1
ATOM 895 C C . VAL A 1 112 ? -10.919 5.023 3.595 1.00 84.25 112 VAL A C 1
ATOM 897 O O . VAL A 1 112 ? -11.635 5.410 4.517 1.00 84.25 112 VAL A O 1
ATOM 900 N N . VAL A 1 113 ? -10.687 3.727 3.376 1.00 84.25 113 VAL A N 1
ATOM 901 C CA . VAL A 1 113 ? -11.379 2.672 4.127 1.00 84.25 113 VAL A CA 1
ATOM 902 C C . VAL A 1 113 ? -10.886 2.625 5.569 1.00 84.25 113 VAL A C 1
ATOM 904 O O . VAL A 1 113 ? -11.698 2.574 6.493 1.00 84.25 113 VAL A O 1
ATOM 907 N N . ALA A 1 114 ? -9.575 2.716 5.784 1.00 80.00 114 ALA A N 1
ATOM 908 C CA . ALA A 1 114 ? -8.994 2.509 7.101 1.00 80.00 114 ALA A CA 1
ATOM 909 C C . ALA A 1 114 ? -9.125 3.737 8.023 1.00 80.00 114 ALA A C 1
ATOM 911 O O . ALA A 1 114 ? -9.243 3.575 9.236 1.00 80.00 114 ALA A O 1
ATOM 912 N N . TYR A 1 115 ? -9.195 4.958 7.472 1.00 77.69 115 TYR A N 1
ATOM 913 C CA . TYR A 1 115 ? -9.504 6.165 8.256 1.00 77.69 115 TYR A CA 1
ATOM 914 C C . TYR A 1 115 ? -11.008 6.437 8.402 1.00 77.69 115 TYR A C 1
ATOM 916 O O . TYR A 1 115 ? -11.389 7.295 9.201 1.00 77.69 115 TYR A O 1
ATOM 924 N N . SER A 1 116 ? -11.883 5.694 7.712 1.00 80.62 116 SER A N 1
ATOM 925 C CA . SER A 1 116 ? -13.340 5.857 7.842 1.00 80.62 116 SER A CA 1
ATOM 926 C C . SER A 1 116 ? -13.865 5.775 9.290 1.00 80.62 116 SER A C 1
ATOM 928 O O . SER A 1 116 ? -14.664 6.640 9.659 1.00 80.62 116 SER A O 1
ATOM 930 N N . PRO A 1 117 ? -13.394 4.865 10.175 1.00 74.75 117 PRO A N 1
ATOM 931 C CA . PRO A 1 117 ? -13.908 4.786 11.544 1.00 74.75 117 PRO A CA 1
ATOM 932 C C . PRO A 1 117 ? -13.472 5.981 12.397 1.00 74.75 117 PRO A C 1
ATOM 934 O O . PRO A 1 117 ? -14.172 6.370 13.329 1.00 74.75 117 PRO A O 1
ATOM 937 N N . ILE A 1 118 ? -12.311 6.561 12.079 1.00 73.31 118 ILE A N 1
ATOM 938 C CA . ILE A 1 118 ? -11.774 7.752 12.743 1.00 73.31 118 ILE A CA 1
ATOM 939 C C . ILE A 1 118 ? -12.590 8.972 12.329 1.00 73.31 118 ILE A C 1
ATOM 941 O O . ILE A 1 118 ? -12.951 9.777 13.177 1.00 73.31 118 ILE A O 1
ATOM 945 N N . ILE A 1 119 ? -12.949 9.077 11.048 1.00 73.69 119 ILE A N 1
ATOM 946 C CA . ILE A 1 119 ? -13.814 10.150 10.547 1.00 73.69 119 ILE A CA 1
ATOM 947 C C . ILE A 1 119 ? -15.170 10.124 11.261 1.00 73.69 119 ILE A C 1
ATOM 949 O O . ILE A 1 119 ? -15.632 11.169 11.708 1.00 73.69 119 ILE A O 1
ATOM 953 N N . VAL A 1 120 ? -15.784 8.946 11.413 1.00 75.00 120 VAL A N 1
ATOM 954 C CA . VAL A 1 120 ? -17.071 8.800 12.118 1.00 75.00 120 VAL A CA 1
ATOM 955 C C . VAL A 1 120 ? -16.949 9.177 13.596 1.00 75.00 120 VAL A C 1
ATOM 957 O O . VAL A 1 120 ? -17.802 9.884 14.126 1.00 75.00 120 VAL A O 1
ATOM 960 N N . ASP A 1 121 ? -15.881 8.744 14.263 1.00 71.69 121 ASP A N 1
ATOM 961 C CA . ASP A 1 121 ? -15.642 9.077 15.670 1.00 71.69 121 ASP A CA 1
ATOM 962 C C . ASP A 1 121 ? -15.433 10.586 15.877 1.00 71.69 121 ASP A C 1
ATOM 964 O O . ASP A 1 121 ? -16.060 11.209 16.738 1.00 71.69 121 ASP A O 1
ATOM 968 N N . LEU A 1 122 ? -14.624 11.202 15.014 1.00 68.31 122 LEU A N 1
ATOM 969 C CA . LEU A 1 122 ? -14.367 12.640 15.019 1.00 68.31 122 LEU A CA 1
ATOM 970 C C . LEU A 1 122 ? -15.630 13.440 14.712 1.00 68.31 122 LEU A C 1
ATOM 972 O O . LEU A 1 122 ? -15.882 14.447 15.376 1.00 68.31 122 LEU A O 1
ATOM 976 N N . TRP A 1 123 ? -16.455 12.971 13.774 1.00 71.38 123 TRP A N 1
ATOM 977 C CA . TRP A 1 123 ? -17.734 13.590 13.428 1.00 71.38 123 TRP A CA 1
ATOM 978 C C . TRP A 1 123 ? -18.671 13.713 14.628 1.00 71.38 123 TRP A C 1
ATOM 980 O O . TRP A 1 123 ? -19.419 14.686 14.735 1.00 71.38 123 TRP A O 1
ATOM 990 N N . ASN A 1 124 ? -18.622 12.750 15.544 1.00 74.00 124 ASN A N 1
ATOM 991 C CA . ASN A 1 124 ? -19.463 12.752 16.734 1.00 74.00 124 ASN A CA 1
ATOM 992 C C . ASN A 1 124 ? -18.900 13.632 17.859 1.00 74.00 124 ASN A C 1
ATOM 994 O O . ASN A 1 124 ? -19.662 14.074 18.713 1.00 74.00 124 ASN A O 1
ATOM 998 N N . LYS A 1 125 ? -17.588 13.905 17.859 1.00 71.62 125 LYS A N 1
ATOM 999 C CA . LYS A 1 125 ? -16.888 14.575 18.966 1.00 71.62 125 LYS A CA 1
ATOM 1000 C C . LYS A 1 125 ? -16.559 16.054 18.728 1.00 71.62 125 LYS A C 1
ATOM 1002 O O . LYS A 1 125 ? -16.362 16.781 19.695 1.00 71.62 125 LYS A O 1
ATOM 1007 N N . THR A 1 126 ? -16.451 16.502 17.477 1.00 69.50 126 THR A N 1
ATOM 1008 C CA . THR A 1 126 ? -16.039 17.884 17.154 1.00 69.50 126 THR A CA 1
ATOM 1009 C C . THR A 1 126 ? -17.211 18.827 16.898 1.00 69.50 126 THR A C 1
ATOM 1011 O O . THR A 1 126 ? -18.260 18.411 16.416 1.00 69.50 126 THR A O 1
ATOM 1014 N N . ASP A 1 127 ? -17.011 20.121 17.159 1.00 78.56 127 ASP A N 1
ATOM 1015 C CA . ASP A 1 127 ? -17.926 21.185 16.732 1.00 78.56 127 ASP A CA 1
ATOM 1016 C C . ASP A 1 127 ? -17.939 21.340 15.205 1.00 78.56 127 ASP A C 1
ATOM 1018 O O . ASP A 1 127 ? -17.011 20.918 14.512 1.00 78.56 127 ASP A O 1
ATOM 1022 N N . ASN A 1 128 ? -18.966 22.000 14.660 1.00 78.25 128 ASN A N 1
ATOM 1023 C CA . ASN A 1 128 ? -19.180 22.133 13.211 1.00 78.25 128 ASN A CA 1
ATOM 1024 C C . ASN A 1 128 ? -17.951 22.657 12.439 1.00 78.25 128 ASN A C 1
ATOM 1026 O O . ASN A 1 128 ? -17.663 22.166 11.350 1.00 78.25 128 ASN A O 1
ATOM 1030 N N . ILE A 1 129 ? -17.190 23.598 13.009 1.00 76.12 129 ILE A N 1
ATOM 1031 C CA . ILE A 1 129 ? -15.959 24.131 12.395 1.00 76.12 129 ILE A CA 1
ATOM 1032 C C . ILE A 1 129 ? -14.843 23.071 12.388 1.00 76.12 129 ILE A C 1
ATOM 1034 O O . ILE A 1 129 ? -14.163 22.886 11.377 1.00 76.12 129 ILE A O 1
ATOM 1038 N N . GLY A 1 130 ? -14.688 22.329 13.489 1.00 71.94 130 GLY A N 1
ATOM 1039 C CA . GLY A 1 130 ? -13.725 21.233 13.601 1.00 71.94 130 GLY A CA 1
ATOM 1040 C C . GLY A 1 130 ? -14.032 20.091 12.632 1.00 71.94 130 GLY A C 1
ATOM 1041 O O . GLY A 1 130 ? -13.119 19.602 11.968 1.00 71.94 130 GLY A O 1
ATOM 1042 N N . LYS A 1 131 ? -15.314 19.734 12.465 1.00 76.12 131 LYS A N 1
ATOM 1043 C CA . LYS A 1 131 ? -15.753 18.709 11.502 1.00 76.12 131 LYS A CA 1
ATOM 1044 C C . LYS A 1 131 ? -15.336 19.059 10.078 1.00 76.12 131 LYS A C 1
ATOM 1046 O O . LYS A 1 131 ? -14.760 18.219 9.391 1.00 76.12 131 LYS A O 1
ATOM 1051 N N . VAL A 1 132 ? -15.592 20.298 9.646 1.00 75.31 132 VAL A N 1
ATOM 1052 C CA . VAL A 1 132 ? -15.248 20.758 8.291 1.00 75.31 132 VAL A CA 1
ATOM 1053 C C . VAL A 1 132 ? -13.737 20.719 8.076 1.00 75.31 132 VAL A C 1
ATOM 1055 O O . VAL A 1 132 ? -13.293 20.209 7.051 1.00 75.31 132 VAL A O 1
ATOM 1058 N N . LEU A 1 133 ? -12.934 21.181 9.037 1.00 71.12 133 LEU A N 1
ATOM 1059 C CA . LEU A 1 133 ? -11.470 21.172 8.926 1.00 71.12 133 LEU A CA 1
ATOM 1060 C C . LEU A 1 133 ? -10.889 19.755 8.870 1.00 71.12 133 LEU A C 1
ATOM 1062 O O . LEU A 1 133 ? -10.073 19.465 8.000 1.00 71.12 133 LEU A O 1
ATOM 1066 N N . VAL A 1 134 ? -11.335 18.855 9.748 1.00 70.31 134 VAL A N 1
ATOM 1067 C CA . VAL A 1 134 ? -10.876 17.457 9.789 1.00 70.31 134 VAL A CA 1
ATOM 1068 C C . VAL A 1 134 ? -11.235 16.716 8.507 1.00 70.31 134 VAL A C 1
ATOM 1070 O O . VAL A 1 134 ? -10.383 16.044 7.921 1.00 70.31 134 VAL A O 1
ATOM 1073 N N . LEU A 1 135 ? -12.482 16.867 8.049 1.00 73.00 135 LEU A N 1
ATOM 1074 C CA . LEU A 1 135 ? -12.939 16.290 6.791 1.00 73.00 135 LEU A CA 1
ATOM 1075 C C . LEU A 1 135 ? -12.112 16.851 5.631 1.00 73.00 135 LEU A C 1
ATOM 1077 O O . LEU A 1 135 ? -11.635 16.094 4.792 1.00 73.00 135 LEU A O 1
ATOM 1081 N N . THR A 1 136 ? -11.867 18.163 5.629 1.00 76.56 136 THR A N 1
ATOM 1082 C CA . THR A 1 136 ? -11.055 18.815 4.601 1.00 76.56 136 THR A CA 1
ATOM 1083 C C . THR A 1 136 ? -9.638 18.252 4.595 1.00 76.56 136 THR A C 1
ATOM 1085 O O . THR A 1 136 ? -9.196 17.796 3.552 1.00 76.56 136 THR A O 1
ATOM 1088 N N . PHE A 1 137 ? -8.925 18.185 5.721 1.00 76.62 137 PHE A N 1
ATOM 1089 C CA . PHE A 1 137 ? -7.536 17.709 5.731 1.00 76.62 137 PHE A CA 1
ATOM 1090 C C . PHE A 1 137 ? -7.388 16.222 5.364 1.00 76.62 137 PHE A C 1
ATOM 1092 O O . PHE A 1 137 ? -6.476 15.876 4.610 1.00 76.62 137 PHE A O 1
ATOM 1099 N N . LEU A 1 138 ? -8.291 15.348 5.828 1.00 75.06 138 LEU A N 1
ATOM 1100 C CA . LEU A 1 138 ? -8.245 13.909 5.521 1.00 75.06 138 LEU A CA 1
ATOM 1101 C C . LEU A 1 138 ? -8.673 13.592 4.078 1.00 75.06 138 LEU A C 1
ATOM 1103 O O . LEU A 1 138 ? -8.041 12.768 3.409 1.00 75.06 138 LEU A O 1
ATOM 1107 N N . PHE A 1 139 ? -9.723 14.248 3.572 1.00 75.94 139 PHE A N 1
ATOM 1108 C CA . PHE A 1 139 ? -10.213 13.996 2.215 1.00 75.94 139 PHE A CA 1
ATOM 1109 C C . PHE A 1 139 ? -9.450 14.770 1.147 1.00 75.94 139 PHE A C 1
ATOM 1111 O O . PHE A 1 139 ? -9.327 14.254 0.041 1.00 75.94 139 PHE A O 1
ATOM 1118 N N . LEU A 1 140 ? -8.895 15.951 1.442 1.00 80.00 140 LEU A N 1
ATOM 1119 C CA . LEU A 1 140 ? -8.158 16.748 0.457 1.00 80.00 140 LEU A CA 1
ATOM 1120 C C . LEU A 1 140 ? -6.952 15.981 -0.084 1.00 80.00 140 LEU A C 1
ATOM 1122 O O . LEU A 1 140 ? -6.768 15.939 -1.294 1.00 80.00 140 LEU A O 1
ATOM 1126 N N . GLY A 1 141 ? -6.178 15.315 0.778 1.00 74.62 141 GLY A N 1
ATOM 1127 C CA . GLY A 1 141 ? -5.064 14.475 0.330 1.00 74.62 141 GLY A CA 1
ATOM 1128 C C . GLY A 1 141 ? -5.529 13.334 -0.582 1.00 74.62 141 GLY A C 1
ATOM 1129 O O . GLY A 1 141 ? -5.075 13.208 -1.719 1.00 74.62 141 GLY A O 1
ATOM 1130 N N . SER A 1 142 ? -6.531 12.567 -0.143 1.00 76.50 142 SER A N 1
ATOM 1131 C CA . SER A 1 142 ? -7.105 11.467 -0.935 1.00 76.50 142 SER A CA 1
ATOM 1132 C C . SER A 1 142 ? -7.700 11.940 -2.269 1.00 76.50 142 SER A C 1
ATOM 1134 O O . SER A 1 142 ? -7.555 11.268 -3.291 1.00 76.50 142 SER A O 1
ATOM 1136 N N . LEU A 1 143 ? -8.332 13.114 -2.286 1.00 80.12 143 LEU A N 1
ATOM 1137 C CA . LEU A 1 143 ? -8.914 13.741 -3.470 1.00 80.12 143 LEU A CA 1
ATOM 1138 C C . LEU A 1 143 ? -7.830 14.235 -4.430 1.00 80.12 143 LEU A C 1
ATOM 1140 O O . LEU A 1 143 ? -7.947 14.005 -5.629 1.00 80.12 143 LEU A O 1
ATOM 1144 N N . LEU A 1 144 ? -6.745 14.830 -3.926 1.00 78.06 144 LEU A N 1
ATOM 1145 C CA . LEU A 1 144 ? -5.584 15.217 -4.733 1.00 78.06 144 LEU A CA 1
ATOM 1146 C C . LEU A 1 144 ? -4.951 13.998 -5.414 1.00 78.06 144 LEU A C 1
ATOM 1148 O O . LEU A 1 144 ? -4.673 14.037 -6.613 1.00 78.06 144 LEU A O 1
ATOM 1152 N N . VAL A 1 145 ? -4.770 12.899 -4.678 1.00 75.50 145 VAL A N 1
ATOM 1153 C CA . VAL A 1 145 ? -4.233 11.645 -5.227 1.00 75.50 145 VAL A CA 1
ATOM 1154 C C . VAL A 1 145 ? -5.217 11.026 -6.234 1.00 75.50 145 VAL A C 1
ATOM 1156 O O . VAL A 1 145 ? -4.800 10.583 -7.300 1.00 75.50 145 VAL A O 1
ATOM 1159 N N . SER A 1 146 ? -6.525 11.070 -5.973 1.00 74.62 146 SER A N 1
ATOM 1160 C CA . SER A 1 146 ? -7.555 10.541 -6.886 1.00 74.62 146 SER A CA 1
ATOM 1161 C C . SER A 1 146 ? -7.673 11.346 -8.181 1.00 74.62 146 SER A C 1
ATOM 1163 O O . SER A 1 146 ? -7.671 10.772 -9.268 1.00 74.62 146 SER A O 1
ATOM 1165 N N . LEU A 1 147 ? -7.710 12.679 -8.096 1.00 78.50 147 LEU A N 1
ATOM 1166 C CA . LEU A 1 147 ? -7.676 13.564 -9.265 1.00 78.50 147 LEU A CA 1
ATOM 1167 C C . LEU A 1 147 ? -6.408 13.343 -10.082 1.00 78.50 147 LEU A C 1
ATOM 1169 O O . LEU A 1 147 ? -6.449 13.367 -11.309 1.00 78.50 147 LEU A O 1
ATOM 1173 N N . HIS A 1 148 ? -5.287 13.086 -9.410 1.00 72.25 148 HIS A N 1
ATOM 1174 C CA . HIS A 1 148 ? -4.043 12.744 -10.072 1.00 72.25 148 HIS A CA 1
ATOM 1175 C C . HIS A 1 148 ? -4.127 11.401 -10.810 1.00 72.25 148 HIS A C 1
ATOM 1177 O O . HIS A 1 148 ? -3.715 11.328 -11.965 1.00 72.25 148 HIS A O 1
ATOM 1183 N N . ALA A 1 149 ? -4.724 10.372 -10.201 1.00 72.50 149 ALA A N 1
ATOM 1184 C CA . ALA A 1 149 ? -4.995 9.091 -10.858 1.00 72.50 149 ALA A CA 1
ATOM 1185 C C . ALA A 1 149 ? -5.841 9.278 -12.128 1.00 72.50 149 ALA A C 1
ATOM 1187 O O . ALA A 1 149 ? -5.504 8.765 -13.193 1.00 72.50 149 ALA A O 1
ATOM 1188 N N . VAL A 1 150 ? -6.913 10.071 -12.032 1.00 76.81 150 VAL A N 1
ATOM 1189 C CA . VAL A 1 150 ? -7.779 10.402 -13.172 1.00 76.81 150 VAL A CA 1
ATOM 1190 C C . VAL A 1 150 ? -7.003 11.185 -14.229 1.00 76.81 150 VAL A C 1
ATOM 1192 O O . VAL A 1 150 ? -7.112 10.882 -15.413 1.00 76.81 150 VAL A O 1
ATOM 1195 N N . ALA A 1 151 ? -6.156 12.136 -13.833 1.00 73.44 151 ALA A N 1
ATOM 1196 C CA . ALA A 1 151 ? -5.310 12.878 -14.759 1.00 73.44 151 ALA A CA 1
ATOM 1197 C C . ALA A 1 151 ? -4.303 11.971 -15.490 1.00 73.44 151 ALA A C 1
ATOM 1199 O O . ALA A 1 151 ? -4.105 12.164 -16.686 1.00 73.44 151 ALA A O 1
ATOM 1200 N N . VAL A 1 152 ? -3.719 10.964 -14.824 1.00 70.19 152 VAL A N 1
ATOM 1201 C CA . VAL A 1 152 ? -2.867 9.938 -15.464 1.00 70.19 152 VAL A CA 1
ATOM 1202 C C . VAL A 1 152 ? -3.650 9.185 -16.542 1.00 70.19 152 VAL A C 1
ATOM 1204 O O . VAL A 1 152 ? -3.143 8.994 -17.646 1.00 70.19 152 VAL A O 1
ATOM 1207 N N . VAL A 1 153 ? -4.887 8.782 -16.237 1.00 72.62 153 VAL A N 1
ATOM 1208 C CA . VAL A 1 153 ? -5.754 8.044 -17.171 1.00 72.62 153 VAL A CA 1
ATOM 1209 C C . VAL A 1 153 ? -6.189 8.927 -18.349 1.00 72.62 153 VAL A C 1
ATOM 1211 O O . VAL A 1 153 ? -6.143 8.489 -19.497 1.00 72.62 153 VAL A O 1
ATOM 1214 N N . CYS A 1 154 ? -6.591 10.173 -18.087 1.00 71.88 154 CYS A N 1
ATOM 1215 C CA . CYS A 1 154 ? -7.155 11.081 -19.088 1.00 71.88 154 CYS A CA 1
ATOM 1216 C C . CYS A 1 154 ? -6.089 11.776 -19.953 1.00 71.88 154 CYS A C 1
ATOM 1218 O O . CYS A 1 154 ? -6.259 11.894 -21.167 1.00 71.88 154 CYS A O 1
ATOM 1220 N N . TYR A 1 155 ? -4.977 12.234 -19.371 1.00 67.75 155 TYR A N 1
ATOM 1221 C CA . TYR A 1 155 ? -3.939 12.994 -20.074 1.00 67.75 155 TYR A CA 1
ATOM 1222 C C . TYR A 1 155 ? -2.772 12.100 -20.503 1.00 67.75 155 TYR A C 1
ATOM 1224 O O . TYR A 1 155 ? -1.633 12.233 -20.052 1.00 67.75 155 TYR A O 1
ATOM 1232 N N . ARG A 1 156 ? -3.060 11.241 -21.488 1.00 63.56 156 ARG A N 1
ATOM 1233 C CA . ARG A 1 156 ? -2.131 10.295 -22.138 1.00 63.56 156 ARG A CA 1
ATOM 1234 C C . ARG A 1 156 ? -0.786 10.902 -22.582 1.00 63.56 156 ARG A C 1
ATOM 1236 O O . ARG A 1 156 ? 0.207 10.190 -22.663 1.00 63.56 156 ARG A O 1
ATOM 1243 N N . ARG A 1 157 ? -0.742 12.198 -22.922 1.00 51.47 157 ARG A N 1
ATOM 1244 C CA . ARG A 1 157 ? 0.377 12.831 -23.657 1.00 51.47 157 ARG A CA 1
ATOM 1245 C C . ARG A 1 157 ? 1.472 13.478 -22.794 1.00 51.47 157 ARG A C 1
ATOM 1247 O O . ARG A 1 157 ? 2.507 13.828 -23.342 1.00 51.47 157 ARG A O 1
ATOM 1254 N N . ASN A 1 158 ? 1.277 13.631 -21.480 1.00 54.09 158 ASN A N 1
ATOM 1255 C CA . ASN A 1 158 ? 2.241 14.281 -20.568 1.00 54.09 158 ASN A CA 1
ATOM 1256 C C . ASN A 1 158 ? 2.630 13.383 -19.375 1.00 54.09 158 ASN A C 1
ATOM 1258 O O . ASN A 1 158 ? 2.937 13.870 -18.289 1.00 54.09 158 ASN A O 1
ATOM 1262 N N . LEU A 1 159 ? 2.641 12.063 -19.585 1.00 52.88 159 LEU A N 1
ATOM 1263 C CA . LEU A 1 159 ? 2.827 11.037 -18.548 1.00 52.88 159 LEU A CA 1
ATOM 1264 C C . LEU A 1 159 ? 4.099 11.227 -17.692 1.00 52.88 159 LEU A C 1
ATOM 1266 O O . LEU A 1 159 ? 4.134 10.850 -16.523 1.00 52.88 159 LEU A O 1
ATOM 1270 N N . GLN A 1 160 ? 5.145 11.842 -18.243 1.00 54.69 160 GLN A N 1
ATOM 1271 C CA . GLN A 1 160 ? 6.431 12.036 -17.571 1.00 54.69 160 GLN A CA 1
ATOM 1272 C C . GLN A 1 160 ? 6.366 13.052 -16.417 1.00 54.69 160 GLN A C 1
ATOM 1274 O O . GLN A 1 160 ? 6.730 12.712 -15.297 1.00 54.69 160 GLN A O 1
ATOM 1279 N N . LYS A 1 161 ? 5.803 14.252 -16.647 1.00 55.41 161 LYS A N 1
ATOM 1280 C CA . LYS A 1 161 ? 5.604 15.277 -15.595 1.00 55.41 161 LYS A CA 1
ATOM 1281 C C . LYS A 1 161 ? 4.637 14.821 -14.500 1.00 55.41 161 LYS A C 1
ATOM 1283 O O . LYS A 1 161 ? 4.656 15.339 -13.390 1.00 55.41 161 LYS A O 1
ATOM 1288 N N . VAL A 1 162 ? 3.768 13.871 -14.835 1.00 54.81 162 VAL A N 1
ATOM 1289 C CA . VAL A 1 162 ? 2.720 13.369 -13.950 1.00 54.81 162 VAL A CA 1
ATOM 1290 C C . VAL A 1 162 ? 3.302 12.388 -12.915 1.00 54.81 162 VAL A C 1
ATOM 1292 O O . VAL A 1 162 ? 2.947 12.472 -11.750 1.00 54.81 162 VAL A O 1
ATOM 1295 N N . THR A 1 163 ? 4.280 11.545 -13.262 1.00 56.59 163 THR A N 1
ATOM 1296 C CA . THR A 1 163 ? 4.850 10.552 -12.312 1.00 56.59 163 THR A CA 1
ATOM 1297 C C . THR A 1 163 ? 5.693 11.181 -11.195 1.00 56.59 163 THR A C 1
ATOM 1299 O O . THR A 1 163 ? 5.686 10.701 -10.062 1.00 56.59 163 THR A O 1
ATOM 1302 N N . ASP A 1 164 ? 6.395 12.282 -11.477 1.00 64.25 164 ASP A N 1
ATOM 1303 C CA . ASP A 1 164 ? 7.142 13.037 -10.454 1.00 64.25 164 ASP A CA 1
ATOM 1304 C C . ASP A 1 164 ? 6.199 13.653 -9.409 1.00 64.25 164 ASP A C 1
ATOM 1306 O O . ASP A 1 164 ? 6.552 13.829 -8.242 1.00 64.25 164 ASP A O 1
ATOM 1310 N N . GLN A 1 165 ? 4.966 13.948 -9.821 1.00 75.50 165 GLN A N 1
ATOM 1311 C CA . GLN A 1 165 ? 3.951 14.549 -8.972 1.00 75.50 165 GLN A CA 1
ATOM 1312 C C . GLN A 1 165 ? 3.247 13.514 -8.077 1.00 75.50 165 GLN A C 1
ATOM 1314 O O . GLN A 1 165 ? 2.728 13.890 -7.027 1.00 75.50 165 GLN A O 1
ATOM 1319 N N . SER A 1 166 ? 3.261 12.219 -8.428 1.00 81.81 166 SER A N 1
ATOM 1320 C CA . SER A 1 166 ? 2.620 11.162 -7.630 1.00 81.81 166 SER A CA 1
ATOM 1321 C C . SER A 1 166 ? 3.236 11.045 -6.231 1.00 81.81 166 SER A C 1
ATOM 1323 O O . SER A 1 166 ? 2.501 11.092 -5.247 1.00 81.81 166 SER A O 1
ATOM 1325 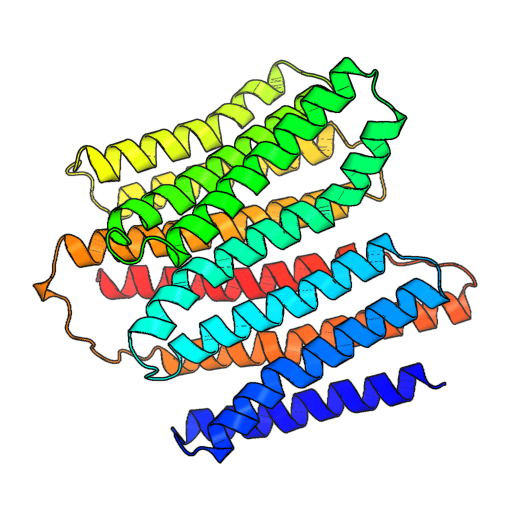N N . TYR A 1 167 ? 4.572 10.987 -6.136 1.00 85.62 167 TYR A N 1
ATOM 1326 C CA . TYR A 1 167 ? 5.292 10.953 -4.854 1.00 85.62 167 TYR A CA 1
ATOM 1327 C C . TYR A 1 167 ? 5.034 12.213 -4.015 1.00 85.62 167 TYR A C 1
ATOM 1329 O O . TYR A 1 167 ? 4.751 12.137 -2.820 1.00 85.62 167 TYR A O 1
ATOM 1337 N N . VAL A 1 168 ? 5.070 13.386 -4.655 1.00 86.44 168 VAL A N 1
ATOM 1338 C CA . VAL A 1 168 ? 4.789 14.664 -3.987 1.00 86.44 168 VAL A CA 1
ATOM 1339 C C . VAL A 1 168 ? 3.367 14.678 -3.422 1.00 86.44 168 VAL A C 1
ATOM 1341 O O . VAL A 1 168 ? 3.167 15.110 -2.292 1.00 86.44 168 VAL A O 1
ATOM 1344 N N . ASN A 1 169 ? 2.381 14.173 -4.166 1.00 85.44 169 ASN A N 1
ATOM 1345 C CA . ASN A 1 169 ? 0.991 14.129 -3.716 1.00 85.44 169 ASN A CA 1
ATOM 1346 C C . ASN A 1 169 ? 0.785 13.156 -2.541 1.00 85.44 169 ASN A C 1
ATOM 1348 O O . ASN A 1 169 ? 0.032 13.476 -1.618 1.00 85.44 169 ASN A O 1
ATOM 1352 N N . THR A 1 170 ? 1.454 11.998 -2.536 1.00 87.38 170 THR A N 1
ATOM 1353 C CA . THR A 1 170 ? 1.392 11.065 -1.397 1.00 87.38 170 THR A CA 1
ATOM 1354 C C . THR A 1 170 ? 2.073 11.628 -0.154 1.00 87.38 170 THR A C 1
ATOM 1356 O O . THR A 1 170 ? 1.523 11.512 0.937 1.00 87.38 170 THR A O 1
ATOM 1359 N N . GLU A 1 171 ? 3.199 12.329 -0.302 1.00 88.62 171 GLU A N 1
ATOM 1360 C CA . GLU A 1 171 ? 3.858 13.012 0.820 1.00 88.62 171 GLU A CA 1
ATOM 1361 C C . GLU A 1 171 ? 3.024 14.167 1.380 1.00 88.62 171 GLU A C 1
ATOM 1363 O O . GLU A 1 171 ? 2.878 14.295 2.596 1.00 88.62 171 GLU A O 1
ATOM 1368 N N . ILE A 1 172 ? 2.401 14.969 0.509 1.00 88.06 172 ILE A N 1
ATOM 1369 C CA . ILE A 1 172 ? 1.442 15.999 0.932 1.00 88.06 172 ILE A CA 1
ATOM 1370 C C . ILE A 1 172 ? 0.291 15.349 1.704 1.00 88.06 172 ILE A C 1
ATOM 1372 O O . ILE A 1 172 ? -0.113 15.860 2.744 1.00 88.06 172 ILE A O 1
ATOM 1376 N N . THR A 1 173 ? -0.213 14.202 1.247 1.00 87.88 173 THR A N 1
ATOM 1377 C CA . THR A 1 173 ? -1.285 13.481 1.947 1.00 87.88 173 THR A CA 1
ATOM 1378 C C . THR A 1 173 ? -0.827 12.971 3.316 1.00 87.88 173 THR A C 1
ATOM 1380 O O . THR A 1 173 ? -1.550 13.147 4.297 1.00 87.88 173 THR A O 1
ATOM 1383 N N . ASN A 1 174 ? 0.389 12.421 3.424 1.00 88.00 174 ASN A N 1
ATOM 1384 C CA . ASN A 1 174 ? 0.979 12.010 4.703 1.00 88.00 174 ASN A CA 1
ATOM 1385 C C . ASN A 1 174 ? 1.114 13.201 5.671 1.00 88.00 174 ASN A C 1
ATOM 1387 O O . ASN A 1 174 ? 0.763 13.075 6.846 1.00 88.00 174 ASN A O 1
ATOM 1391 N N . PHE A 1 175 ? 1.552 14.364 5.177 1.00 88.81 175 PHE A N 1
ATOM 1392 C CA . PHE A 1 175 ? 1.634 15.604 5.954 1.00 88.81 175 PHE A CA 1
ATOM 1393 C C . PHE A 1 175 ? 0.255 16.087 6.428 1.00 88.81 175 PHE A C 1
ATOM 1395 O O . PHE A 1 175 ? 0.057 16.293 7.624 1.00 88.81 175 PHE A O 1
ATOM 1402 N N . LEU A 1 176 ? -0.724 16.204 5.522 1.00 86.62 176 LEU A N 1
ATOM 1403 C CA . LEU A 1 176 ? -2.086 16.645 5.855 1.00 86.62 176 LEU A CA 1
ATOM 1404 C C . LEU A 1 176 ? -2.747 15.722 6.885 1.00 86.62 176 LEU A C 1
ATOM 1406 O O . LEU A 1 176 ? -3.431 16.190 7.793 1.00 86.62 176 LEU A O 1
ATOM 1410 N N . ARG A 1 177 ? -2.496 14.415 6.785 1.00 84.88 177 ARG A N 1
ATOM 1411 C CA . ARG A 1 177 ? -2.969 13.416 7.746 1.00 84.88 177 ARG A CA 1
ATOM 1412 C C . ARG A 1 177 ? -2.375 13.630 9.136 1.00 84.88 177 ARG A C 1
ATOM 1414 O O . ARG A 1 177 ? -3.114 13.603 10.115 1.00 84.88 177 ARG A O 1
ATOM 1421 N N . LEU A 1 178 ? -1.066 13.872 9.231 1.00 84.25 178 LEU A N 1
ATOM 1422 C CA . LEU A 1 178 ? -0.414 14.205 10.502 1.00 84.25 178 LEU A CA 1
ATOM 1423 C C . LEU A 1 178 ? -0.974 15.501 11.099 1.00 84.25 178 LEU A C 1
ATOM 1425 O O . LEU A 1 178 ? -1.277 15.534 12.290 1.00 84.25 178 LEU A O 1
ATOM 1429 N N . CYS A 1 179 ? -1.182 16.533 10.276 1.00 84.31 179 CYS A N 1
ATOM 1430 C CA . CYS A 1 179 ? -1.825 17.773 10.711 1.00 84.31 179 CYS A CA 1
ATOM 1431 C C . CYS A 1 179 ? -3.239 17.526 11.248 1.00 84.31 179 CYS A C 1
ATOM 1433 O O . CYS A 1 179 ? -3.577 18.054 12.304 1.00 84.31 179 CYS A O 1
ATOM 1435 N N . ALA A 1 180 ? -4.044 16.704 10.566 1.00 80.19 180 ALA A N 1
ATOM 1436 C CA . ALA A 1 180 ? -5.387 16.355 11.019 1.00 80.19 180 ALA A CA 1
ATOM 1437 C C . ALA A 1 180 ? -5.356 15.674 12.396 1.00 80.19 180 ALA A C 1
ATOM 1439 O O . ALA A 1 180 ? -6.099 16.073 13.287 1.00 80.19 180 ALA A O 1
ATOM 1440 N N . ILE A 1 181 ? -4.456 14.706 12.600 1.00 79.44 181 ILE A N 1
ATOM 1441 C CA . ILE A 1 181 ? -4.325 13.981 13.874 1.00 79.44 181 ILE A CA 1
ATOM 1442 C C . ILE A 1 181 ? -3.918 14.932 15.005 1.00 79.44 181 ILE A C 1
ATOM 1444 O O . ILE A 1 181 ? -4.589 14.982 16.036 1.00 79.44 181 ILE A O 1
ATOM 1448 N N . ILE A 1 182 ? -2.868 15.729 14.799 1.00 81.44 182 ILE A N 1
ATOM 1449 C CA . ILE A 1 182 ? -2.388 16.698 15.794 1.00 81.44 182 ILE A CA 1
ATOM 1450 C C . ILE A 1 182 ? -3.482 17.715 16.131 1.00 81.44 182 ILE A C 1
ATOM 1452 O O . ILE A 1 182 ? -3.717 18.012 17.298 1.00 81.44 182 ILE A O 1
ATOM 1456 N N . TRP A 1 183 ? -4.203 18.214 15.125 1.00 77.31 183 TRP A N 1
ATOM 1457 C CA . TRP A 1 183 ? -5.312 19.139 15.345 1.00 77.31 183 TRP A CA 1
ATOM 1458 C C . TRP A 1 183 ? -6.421 18.516 16.202 1.00 77.31 183 TRP A C 1
ATOM 1460 O O . TRP A 1 183 ? -6.957 19.165 17.095 1.00 77.31 183 TRP A O 1
ATOM 1470 N N . THR A 1 184 ? -6.757 17.248 15.952 1.00 73.12 184 THR A N 1
ATOM 1471 C CA . THR A 1 184 ? -7.869 16.569 16.637 1.00 73.12 184 THR A CA 1
ATOM 1472 C C . THR A 1 184 ? -7.581 16.173 18.076 1.00 73.12 184 THR A C 1
ATOM 1474 O O . THR A 1 184 ? -8.489 16.209 18.906 1.00 73.12 184 THR A O 1
ATOM 1477 N N . TYR A 1 185 ? -6.345 15.782 18.377 1.00 73.94 185 TYR A N 1
ATOM 1478 C CA . TYR A 1 185 ? -5.973 15.266 19.695 1.00 73.94 185 TYR A CA 1
ATOM 1479 C C . TYR A 1 185 ? -5.146 16.259 20.524 1.00 73.94 185 TYR A C 1
ATOM 1481 O O . TYR A 1 185 ? -4.920 16.014 21.707 1.00 73.94 185 TYR A O 1
ATOM 1489 N N . GLY A 1 186 ? -4.768 17.399 19.941 1.00 72.56 186 GLY A N 1
ATOM 1490 C CA . GLY A 1 186 ? -4.058 18.488 20.603 1.00 72.56 186 GLY A CA 1
ATOM 1491 C C . GLY A 1 186 ? -2.628 18.660 20.090 1.00 72.56 186 GLY A C 1
ATOM 1492 O O . GLY A 1 186 ? -1.904 17.696 19.846 1.00 72.56 186 GLY A O 1
ATOM 1493 N N . LEU A 1 187 ? -2.215 19.920 19.947 1.00 73.00 187 LEU A N 1
ATOM 1494 C CA . LEU A 1 187 ? -0.868 20.297 19.533 1.00 73.00 187 LEU A CA 1
ATOM 1495 C C . LEU A 1 187 ? 0.043 20.398 20.760 1.00 73.00 187 LEU A C 1
ATOM 1497 O O . LEU A 1 187 ? -0.096 21.331 21.549 1.00 73.00 187 LEU A O 1
ATOM 1501 N N . GLN A 1 188 ? 1.013 19.493 20.894 1.00 75.19 188 GLN A N 1
ATOM 1502 C CA . GLN A 1 188 ? 2.164 19.732 21.765 1.00 75.19 188 GLN A CA 1
ATOM 1503 C C . GLN A 1 188 ? 3.343 20.211 20.916 1.00 75.19 188 GLN A C 1
ATOM 1505 O O . GLN A 1 188 ? 3.613 19.678 19.838 1.00 75.19 188 GLN A O 1
ATOM 1510 N N . LEU A 1 189 ? 4.076 21.214 21.408 1.00 73.56 189 LEU A N 1
ATOM 1511 C CA . LEU A 1 189 ? 5.206 21.816 20.687 1.00 73.56 189 LEU A CA 1
ATOM 1512 C C . LEU A 1 189 ? 6.281 20.775 20.305 1.00 73.56 189 LEU A C 1
ATOM 1514 O O . LEU A 1 189 ? 6.937 20.901 19.273 1.00 73.56 189 LEU A O 1
ATOM 1518 N N . ASN A 1 190 ? 6.391 19.702 21.093 1.00 76.25 190 ASN A N 1
ATOM 1519 C CA . ASN A 1 190 ? 7.320 18.591 20.886 1.00 76.25 190 ASN A CA 1
ATOM 1520 C C . ASN A 1 190 ? 7.026 17.767 19.616 1.00 76.25 190 ASN A C 1
ATOM 1522 O O . ASN A 1 190 ? 7.917 17.079 19.125 1.00 76.25 190 ASN A O 1
ATOM 1526 N N . HIS A 1 191 ? 5.809 17.832 19.060 1.00 77.25 191 HIS A N 1
ATOM 1527 C CA . HIS A 1 191 ? 5.429 17.097 17.843 1.00 77.25 191 HIS A CA 1
ATOM 1528 C C . HIS A 1 191 ? 5.710 17.877 16.550 1.00 77.25 191 HIS A C 1
ATOM 1530 O O . HIS A 1 191 ? 5.713 17.291 15.468 1.00 77.25 191 HIS A O 1
ATOM 1536 N N . LEU A 1 192 ? 5.985 19.184 16.638 1.00 79.88 192 LEU A N 1
ATOM 1537 C CA . LEU A 1 192 ? 6.236 20.048 15.478 1.00 79.88 192 LEU A CA 1
ATOM 1538 C C . LEU A 1 192 ? 7.420 19.588 14.596 1.00 79.88 192 LEU A C 1
ATOM 1540 O O . LEU A 1 192 ? 7.283 19.637 13.373 1.00 79.88 192 LEU A O 1
ATOM 1544 N N . PRO A 1 193 ? 8.550 19.086 15.144 1.00 82.25 193 PRO A N 1
ATOM 1545 C CA . PRO A 1 193 ? 9.660 18.599 14.324 1.00 82.25 193 PRO A CA 1
ATOM 1546 C C . PRO A 1 193 ? 9.277 17.429 13.412 1.00 82.25 193 PRO A C 1
ATOM 1548 O O . PRO A 1 193 ? 9.804 17.310 12.310 1.00 82.25 193 PRO A O 1
ATOM 1551 N N . VAL A 1 194 ? 8.324 16.590 13.830 1.00 83.38 194 VAL A N 1
ATOM 1552 C CA . VAL A 1 194 ? 7.882 15.430 13.044 1.00 83.38 194 VAL A CA 1
ATOM 1553 C C . VAL A 1 194 ? 7.177 15.857 11.755 1.00 83.38 194 VAL A C 1
ATOM 1555 O O . VAL A 1 194 ? 7.346 15.220 10.717 1.00 83.38 194 VAL A O 1
ATOM 1558 N N . LEU A 1 195 ? 6.441 16.971 11.790 1.00 84.19 195 LEU A N 1
ATOM 1559 C CA . LEU A 1 195 ? 5.779 17.543 10.615 1.00 84.19 195 LEU A CA 1
ATOM 1560 C C . LEU A 1 195 ? 6.770 18.061 9.561 1.00 84.19 195 LEU A C 1
ATOM 1562 O O . LEU A 1 195 ? 6.405 18.197 8.394 1.00 84.19 195 LEU A O 1
ATOM 1566 N N . LEU A 1 196 ? 8.022 18.331 9.946 1.00 88.31 196 LEU A N 1
ATOM 1567 C CA . LEU A 1 196 ? 9.046 18.825 9.027 1.00 88.31 196 LEU A CA 1
ATOM 1568 C C . LEU A 1 196 ? 9.597 17.723 8.118 1.00 88.31 196 LEU A C 1
ATOM 1570 O O . LEU A 1 196 ? 9.976 18.023 6.991 1.00 88.31 196 LEU A O 1
ATOM 1574 N N . PHE A 1 197 ? 9.624 16.460 8.554 1.00 89.12 197 PHE A N 1
ATOM 1575 C CA . PHE A 1 197 ? 10.195 15.363 7.763 1.00 89.12 197 PHE A CA 1
ATOM 1576 C C . PHE A 1 197 ? 9.538 15.155 6.387 1.00 89.12 197 PHE A C 1
ATOM 1578 O O . PHE A 1 197 ? 10.282 15.145 5.402 1.00 89.12 197 PHE A O 1
ATOM 1585 N N . PRO A 1 198 ? 8.199 15.055 6.250 1.00 87.25 198 PRO A N 1
ATOM 1586 C CA . PRO A 1 198 ? 7.575 14.926 4.929 1.00 87.25 198 PRO A CA 1
ATOM 1587 C C . PRO A 1 198 ? 7.787 16.179 4.062 1.00 87.25 198 PRO A C 1
ATOM 1589 O O . PRO A 1 198 ? 8.023 16.080 2.858 1.00 87.25 198 PRO A O 1
ATOM 1592 N N . LEU A 1 199 ? 7.806 17.378 4.661 1.00 88.94 199 LEU A N 1
ATOM 1593 C CA . LEU A 1 199 ? 8.091 18.621 3.932 1.00 88.94 199 LEU A CA 1
ATOM 1594 C C . LEU A 1 199 ? 9.529 18.653 3.399 1.00 88.94 199 LEU A C 1
ATOM 1596 O O . LEU A 1 199 ? 9.749 18.982 2.232 1.00 88.94 199 LEU A O 1
ATOM 1600 N N . LEU A 1 200 ? 10.502 18.265 4.225 1.00 90.06 200 LEU A N 1
ATOM 1601 C CA . LEU A 1 200 ? 11.900 18.127 3.822 1.00 90.06 200 LEU A CA 1
ATOM 1602 C C . LEU A 1 200 ? 12.046 17.084 2.712 1.00 90.06 200 LEU A C 1
ATOM 1604 O O . LEU A 1 200 ? 12.747 17.342 1.737 1.00 90.06 200 LEU A O 1
ATOM 1608 N N . ALA A 1 201 ? 11.337 15.956 2.795 1.00 88.25 201 ALA A N 1
ATOM 1609 C CA . ALA A 1 201 ? 11.346 14.930 1.756 1.00 88.25 201 ALA A CA 1
ATOM 1610 C C . ALA A 1 201 ? 10.817 15.463 0.410 1.00 88.25 201 ALA A C 1
ATOM 1612 O O . ALA A 1 201 ? 11.428 15.204 -0.632 1.00 88.25 201 ALA A O 1
ATOM 1613 N N . ILE A 1 202 ? 9.743 16.266 0.419 1.00 87.50 202 ILE A N 1
ATOM 1614 C CA . ILE A 1 202 ? 9.212 16.937 -0.782 1.00 87.50 202 ILE A CA 1
ATOM 1615 C C . ILE A 1 202 ? 10.234 17.920 -1.359 1.00 87.50 202 ILE A C 1
ATOM 1617 O O . ILE A 1 202 ? 10.473 17.920 -2.570 1.00 87.50 202 ILE A O 1
ATOM 1621 N N . ILE A 1 203 ? 10.830 18.765 -0.512 1.00 88.19 203 ILE A N 1
ATOM 1622 C CA . ILE A 1 203 ? 11.802 19.779 -0.939 1.00 88.19 203 ILE A CA 1
ATOM 1623 C C . ILE A 1 203 ? 13.035 19.098 -1.533 1.00 88.19 203 ILE A C 1
ATOM 1625 O O . ILE A 1 203 ? 13.409 19.408 -2.663 1.00 88.19 203 ILE A O 1
ATOM 1629 N N . CYS A 1 204 ? 13.625 18.129 -0.828 1.00 86.12 204 CYS A N 1
ATOM 1630 C CA . CYS A 1 204 ? 14.771 17.362 -1.310 1.00 86.12 204 CYS A CA 1
ATOM 1631 C C . CYS A 1 204 ? 14.470 16.693 -2.655 1.00 86.12 204 CYS A C 1
ATOM 1633 O O . CYS A 1 204 ? 15.291 16.776 -3.572 1.00 86.12 204 CYS A O 1
ATOM 1635 N N . PHE A 1 205 ? 13.289 16.082 -2.801 1.00 84.69 205 PHE A N 1
ATOM 1636 C CA . PHE A 1 205 ? 12.888 15.439 -4.049 1.00 84.69 205 PHE A CA 1
ATOM 1637 C C . PHE A 1 205 ? 12.773 16.437 -5.205 1.00 84.69 205 PHE A C 1
ATOM 1639 O O . PHE A 1 205 ? 13.394 16.241 -6.251 1.00 84.69 205 PHE A O 1
ATOM 1646 N N . LYS A 1 206 ? 12.052 17.550 -5.008 1.00 84.19 206 LYS A N 1
ATOM 1647 C CA . LYS A 1 206 ? 11.894 18.590 -6.036 1.00 84.19 206 LYS A CA 1
ATOM 1648 C C . LYS A 1 206 ? 13.220 19.239 -6.415 1.00 84.19 206 LYS A C 1
ATOM 1650 O O . LYS A 1 206 ? 13.479 19.409 -7.602 1.00 84.19 206 LYS A O 1
ATOM 1655 N N . VAL A 1 207 ? 14.067 19.571 -5.442 1.00 83.25 207 VAL A N 1
ATOM 1656 C CA . VAL A 1 207 ? 15.383 20.175 -5.699 1.00 83.25 207 VAL A CA 1
ATOM 1657 C C . VAL A 1 207 ? 16.243 19.228 -6.535 1.00 83.25 207 VAL A C 1
ATOM 1659 O O . VAL A 1 207 ? 16.787 19.641 -7.553 1.00 83.25 207 VAL A O 1
ATOM 1662 N N . CYS A 1 208 ? 16.317 17.940 -6.199 1.00 77.12 208 CYS A N 1
ATOM 1663 C CA . CYS A 1 208 ? 17.138 17.013 -6.983 1.00 77.12 208 CYS A CA 1
ATOM 1664 C C . CYS A 1 208 ? 16.596 16.747 -8.392 1.00 77.12 208 CYS A C 1
ATOM 1666 O O . CYS A 1 208 ? 17.382 16.726 -9.343 1.00 77.12 208 CYS A O 1
ATOM 1668 N N . VAL A 1 209 ? 15.280 16.567 -8.547 1.00 74.75 209 VAL A N 1
ATOM 1669 C CA . VAL A 1 209 ? 14.667 16.290 -9.857 1.00 74.75 209 VAL A CA 1
ATOM 1670 C C . VAL A 1 209 ? 14.689 17.532 -10.755 1.00 74.75 209 VAL A C 1
ATOM 1672 O O . VAL A 1 209 ? 15.024 17.432 -11.935 1.00 74.75 209 VAL A O 1
ATOM 1675 N N . HIS A 1 210 ? 14.380 18.714 -10.210 1.00 73.56 210 HIS A N 1
ATOM 1676 C CA . HIS A 1 210 ? 14.205 19.941 -10.991 1.00 73.56 210 HIS A CA 1
ATOM 1677 C C . HIS A 1 210 ? 15.496 20.757 -11.143 1.00 73.56 210 HIS A C 1
ATOM 1679 O O . HIS A 1 210 ? 15.774 21.261 -12.230 1.00 73.56 210 HIS A O 1
ATOM 1685 N N . CYS A 1 211 ? 16.331 20.847 -10.101 1.00 66.56 211 CYS A N 1
ATOM 1686 C CA . CYS A 1 211 ? 17.578 21.621 -10.142 1.00 66.56 211 CYS A CA 1
ATOM 1687 C C . CYS A 1 211 ? 18.767 20.834 -10.720 1.00 66.56 211 CYS A C 1
ATOM 1689 O O . CYS A 1 211 ? 19.879 21.355 -10.741 1.00 66.56 211 CYS A O 1
ATOM 1691 N N . LYS A 1 212 ? 18.555 19.592 -11.196 1.00 68.00 212 LYS A N 1
ATOM 1692 C CA . LYS A 1 212 ? 19.584 18.721 -11.803 1.00 68.00 212 LYS A CA 1
ATOM 1693 C C . LYS A 1 212 ? 20.885 18.673 -10.987 1.00 68.00 212 LYS A C 1
ATOM 1695 O O . LYS A 1 212 ? 21.972 18.686 -11.565 1.00 68.00 212 LYS A O 1
ATOM 1700 N N . CYS A 1 213 ? 20.784 18.607 -9.659 1.00 63.62 213 CYS A N 1
ATOM 1701 C CA . CYS A 1 213 ? 21.955 18.661 -8.788 1.00 63.62 213 CYS A CA 1
ATOM 1702 C C . CYS A 1 213 ? 22.999 17.584 -9.167 1.00 63.62 213 CYS A C 1
ATOM 1704 O O . CYS A 1 213 ? 22.618 16.465 -9.539 1.00 63.62 213 CYS A O 1
ATOM 1706 N N . PRO A 1 214 ? 24.306 17.887 -9.042 1.00 67.81 214 PRO A N 1
ATOM 1707 C CA . PRO A 1 214 ? 25.397 16.949 -9.326 1.00 67.81 214 PRO A CA 1
ATOM 1708 C C . PRO A 1 214 ? 25.579 15.882 -8.231 1.00 67.81 214 PRO A C 1
ATOM 1710 O O . PRO A 1 214 ? 26.558 15.142 -8.242 1.00 67.81 214 PRO A O 1
ATOM 1713 N N . ILE A 1 215 ? 24.657 15.801 -7.266 1.00 73.00 215 ILE A N 1
ATOM 1714 C CA . ILE A 1 215 ? 24.728 14.851 -6.156 1.00 73.00 215 ILE A CA 1
ATOM 1715 C C . ILE A 1 215 ? 24.642 13.427 -6.727 1.00 73.00 215 ILE A C 1
ATOM 1717 O O . ILE A 1 215 ? 23.759 13.155 -7.553 1.00 73.00 215 ILE A O 1
ATOM 1721 N N . PRO A 1 216 ? 25.515 12.497 -6.296 1.00 79.19 216 PRO A N 1
ATOM 172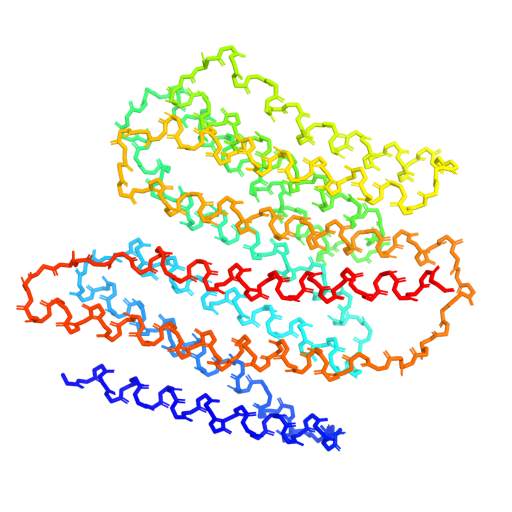2 C CA . PRO A 1 216 ? 25.416 11.107 -6.712 1.00 79.19 216 PRO A CA 1
ATOM 1723 C C . PRO A 1 216 ? 24.035 10.565 -6.337 1.00 79.19 216 PRO A C 1
ATOM 1725 O O . PRO A 1 216 ? 23.615 10.657 -5.183 1.00 79.19 216 PRO A O 1
ATOM 1728 N N . VAL A 1 217 ? 23.335 9.982 -7.319 1.00 78.00 217 VAL A N 1
ATOM 1729 C CA . VAL A 1 217 ? 21.952 9.485 -7.173 1.00 78.00 217 VAL A CA 1
ATOM 1730 C C . VAL A 1 217 ? 21.813 8.610 -5.927 1.00 78.00 217 VAL A C 1
ATOM 1732 O O . VAL A 1 217 ? 20.834 8.727 -5.204 1.00 78.00 217 VAL A O 1
ATOM 1735 N N . LEU A 1 218 ? 22.833 7.804 -5.632 1.00 79.44 218 LEU A N 1
ATOM 1736 C CA . LEU A 1 218 ? 22.903 6.949 -4.453 1.00 79.44 218 LEU A CA 1
ATOM 1737 C C . LEU A 1 218 ? 22.723 7.703 -3.134 1.00 79.44 218 LEU A C 1
ATOM 1739 O O . LEU A 1 218 ? 21.906 7.321 -2.305 1.00 79.44 218 LEU A O 1
ATOM 1743 N N . HIS A 1 219 ? 23.472 8.791 -2.959 1.00 82.81 219 HIS A N 1
ATOM 1744 C CA . HIS A 1 219 ? 23.416 9.604 -1.753 1.00 82.81 219 HIS A CA 1
ATOM 1745 C C . HIS A 1 219 ? 22.044 10.263 -1.618 1.00 82.81 219 HIS A C 1
ATOM 1747 O O . HIS A 1 219 ? 21.476 10.307 -0.532 1.00 82.81 219 HIS A O 1
ATOM 1753 N N . PHE A 1 220 ? 21.477 10.726 -2.732 1.00 84.75 220 PHE A N 1
ATOM 1754 C CA . PHE A 1 220 ? 20.127 11.275 -2.758 1.00 84.75 220 PHE A CA 1
ATOM 1755 C C . PHE A 1 220 ? 19.062 10.245 -2.346 1.00 84.75 220 PHE A C 1
ATOM 1757 O O . PHE A 1 220 ? 18.236 10.552 -1.487 1.00 84.75 220 PHE A O 1
ATOM 1764 N N . VAL A 1 221 ? 19.111 9.017 -2.881 1.00 86.06 221 VAL A N 1
ATOM 1765 C CA . VAL A 1 221 ? 18.196 7.937 -2.463 1.00 86.06 221 VAL A CA 1
ATOM 1766 C C . VAL A 1 221 ? 18.347 7.640 -0.976 1.00 86.06 221 VAL A C 1
ATOM 1768 O O . VAL A 1 221 ? 17.345 7.536 -0.277 1.00 86.06 221 VAL A O 1
ATOM 1771 N N . SER A 1 222 ? 19.581 7.545 -0.475 1.00 87.69 222 SER A N 1
ATOM 1772 C CA . SER A 1 222 ? 19.833 7.300 0.946 1.00 87.69 222 SER A CA 1
ATOM 1773 C C . SER A 1 222 ? 19.242 8.398 1.832 1.00 87.69 222 SER A C 1
ATOM 1775 O O . SER A 1 222 ? 18.586 8.084 2.821 1.00 87.69 222 SER A O 1
ATOM 1777 N N . VAL A 1 223 ? 19.405 9.675 1.465 1.00 89.69 223 VAL A N 1
ATOM 1778 C CA . VAL A 1 223 ? 18.810 10.802 2.205 1.00 89.69 223 VAL A CA 1
ATOM 1779 C C . VAL A 1 223 ? 17.283 10.712 2.211 1.00 89.69 223 VAL A C 1
ATOM 1781 O O . VAL A 1 223 ? 16.677 10.864 3.269 1.00 89.69 223 VAL A O 1
ATOM 1784 N N . LEU A 1 224 ? 16.654 10.417 1.069 1.00 89.69 224 LEU A N 1
ATOM 1785 C CA . LEU A 1 224 ? 15.200 10.246 1.008 1.00 89.69 224 LEU A CA 1
ATOM 1786 C C . LEU A 1 224 ? 14.720 9.072 1.864 1.00 89.69 224 LEU A C 1
ATOM 1788 O O . LEU A 1 224 ? 13.747 9.223 2.594 1.00 89.69 224 LEU A O 1
ATOM 1792 N N . LEU A 1 225 ? 15.412 7.931 1.834 1.00 90.44 225 LEU A N 1
ATOM 1793 C CA . LEU A 1 225 ? 15.073 6.782 2.675 1.00 90.44 225 LEU A CA 1
ATOM 1794 C C . LEU A 1 225 ? 15.192 7.107 4.166 1.00 90.44 225 LEU A C 1
ATOM 1796 O O . LEU A 1 225 ? 14.315 6.729 4.937 1.00 90.44 225 LEU A O 1
ATOM 1800 N N . ILE A 1 226 ? 16.231 7.840 4.573 1.00 91.69 226 ILE A N 1
ATOM 1801 C CA . ILE A 1 226 ? 16.386 8.294 5.961 1.00 91.69 226 ILE A CA 1
ATOM 1802 C C . ILE A 1 226 ? 15.223 9.213 6.349 1.00 91.69 226 ILE A C 1
ATOM 1804 O O . ILE A 1 226 ? 14.606 9.000 7.389 1.00 91.69 226 ILE A O 1
ATOM 1808 N N . LEU A 1 227 ? 14.874 10.190 5.505 1.00 91.38 227 LEU A N 1
ATOM 1809 C CA . LEU A 1 227 ? 13.738 11.084 5.757 1.00 91.38 227 LEU A CA 1
ATOM 1810 C C . LEU A 1 227 ? 12.416 10.316 5.865 1.00 91.38 227 LEU A C 1
ATOM 1812 O O . LEU A 1 227 ? 11.607 10.620 6.738 1.00 91.38 227 LEU A O 1
ATOM 1816 N N . GLN A 1 228 ? 12.220 9.289 5.039 1.00 90.69 228 GLN A N 1
ATOM 1817 C CA . GLN A 1 228 ? 11.046 8.420 5.099 1.00 90.69 228 GLN A CA 1
ATOM 1818 C C . GLN A 1 228 ? 10.997 7.604 6.391 1.00 90.69 228 GLN A C 1
ATOM 1820 O O . GLN A 1 228 ? 9.959 7.560 7.044 1.00 90.69 228 GLN A O 1
ATOM 1825 N N . ILE A 1 229 ? 12.118 7.020 6.820 1.00 91.25 229 ILE A N 1
ATOM 1826 C CA . ILE A 1 229 ? 12.206 6.293 8.096 1.00 91.25 229 ILE A CA 1
ATOM 1827 C C . ILE A 1 229 ? 11.901 7.227 9.275 1.00 91.25 229 ILE A C 1
ATOM 1829 O O . ILE A 1 229 ? 11.167 6.842 10.184 1.00 91.25 229 ILE A O 1
ATOM 1833 N N . MET A 1 230 ? 12.415 8.460 9.247 1.00 91.00 230 MET A N 1
ATOM 1834 C CA . MET A 1 230 ? 12.136 9.472 10.271 1.00 91.00 230 MET A CA 1
ATOM 1835 C C . MET A 1 230 ? 10.671 9.933 10.257 1.00 91.00 230 MET A C 1
ATOM 1837 O O . MET A 1 230 ? 10.076 10.128 11.315 1.00 91.00 230 MET A O 1
ATOM 1841 N N . SER A 1 231 ? 10.063 10.065 9.075 1.00 90.12 231 SER A N 1
ATOM 1842 C CA . SER A 1 231 ? 8.643 10.409 8.937 1.00 90.12 231 SER A CA 1
ATOM 1843 C C . SER A 1 231 ? 7.744 9.284 9.462 1.00 90.12 231 SER A C 1
ATOM 1845 O O . SER A 1 231 ? 6.832 9.538 10.251 1.00 90.12 231 SER A O 1
ATOM 1847 N N . VAL A 1 232 ? 8.059 8.023 9.136 1.00 90.56 232 VAL A N 1
ATOM 1848 C CA . VAL A 1 232 ? 7.373 6.836 9.673 1.00 90.56 232 VAL A CA 1
ATOM 1849 C C . VAL A 1 232 ? 7.473 6.793 11.190 1.00 90.56 232 VAL A C 1
ATOM 1851 O O . VAL A 1 232 ? 6.450 6.690 11.863 1.00 90.56 232 VAL A O 1
ATOM 1854 N N . SER A 1 233 ? 8.687 6.869 11.740 1.00 89.44 233 SER A N 1
ATOM 1855 C CA . SER A 1 233 ? 8.908 6.746 13.183 1.00 89.44 233 SER A CA 1
ATOM 1856 C C . SER A 1 233 ? 8.234 7.879 13.953 1.00 89.44 233 SER A C 1
ATOM 1858 O O . SER A 1 233 ? 7.550 7.623 14.944 1.00 89.44 233 SER A O 1
ATOM 1860 N N . GLY A 1 234 ? 8.325 9.113 13.453 1.00 86.88 234 GLY A N 1
ATOM 1861 C CA . GLY A 1 234 ? 7.617 10.252 14.020 1.00 86.88 234 GLY A CA 1
ATOM 1862 C C . GLY A 1 234 ? 6.097 10.104 13.921 1.00 86.88 234 GLY A C 1
ATOM 1863 O O . GLY A 1 234 ? 5.384 10.393 14.880 1.00 86.88 234 GLY A O 1
ATOM 1864 N N . SER A 1 235 ? 5.579 9.597 12.800 1.00 87.44 235 SER A N 1
ATOM 1865 C CA . SER A 1 235 ? 4.146 9.343 12.647 1.00 87.44 235 SER A CA 1
ATOM 1866 C C . SER A 1 235 ? 3.654 8.270 13.616 1.00 87.44 235 SER A C 1
ATOM 1868 O O . SER A 1 235 ? 2.606 8.450 14.232 1.00 87.44 235 SER A O 1
ATOM 1870 N N . ILE A 1 236 ? 4.411 7.187 13.811 1.00 88.44 236 ILE A N 1
ATOM 1871 C CA . ILE A 1 236 ? 4.107 6.154 14.811 1.00 88.44 236 ILE A CA 1
ATOM 1872 C C . ILE A 1 236 ? 4.112 6.755 16.217 1.00 88.44 236 ILE A C 1
ATOM 1874 O O . ILE A 1 236 ? 3.191 6.491 16.984 1.00 88.44 236 ILE A O 1
ATOM 1878 N N . TYR A 1 237 ? 5.104 7.589 16.539 1.00 86.44 237 TYR A N 1
ATOM 1879 C CA . TYR A 1 237 ? 5.200 8.259 17.835 1.00 86.44 237 TYR A CA 1
ATOM 1880 C C . TYR A 1 237 ? 3.973 9.134 18.123 1.00 86.44 237 TYR A C 1
ATOM 1882 O O . TYR A 1 237 ? 3.361 8.993 19.178 1.00 86.44 237 TYR A O 1
ATOM 1890 N N . ILE A 1 238 ? 3.549 9.959 17.158 1.00 83.00 238 ILE A N 1
ATOM 1891 C CA . ILE A 1 238 ? 2.339 10.792 17.273 1.00 83.00 238 ILE A CA 1
ATOM 1892 C C . ILE A 1 238 ? 1.101 9.923 17.504 1.00 83.00 238 ILE A C 1
ATOM 1894 O O . ILE A 1 238 ? 0.300 10.212 18.390 1.00 83.00 238 ILE A O 1
ATOM 1898 N N . HIS A 1 239 ? 0.938 8.847 16.732 1.00 81.00 239 HIS A N 1
ATOM 1899 C CA . HIS A 1 239 ? -0.189 7.935 16.915 1.00 81.00 239 HIS A CA 1
ATOM 1900 C C . HIS A 1 239 ? -0.158 7.243 18.280 1.00 81.00 239 HIS A C 1
ATOM 1902 O O . HIS A 1 239 ? -1.206 7.039 18.884 1.00 81.00 239 HIS A O 1
ATOM 1908 N N . TYR A 1 240 ? 1.023 6.895 18.785 1.00 80.69 240 TYR A N 1
ATOM 1909 C CA . TYR A 1 240 ? 1.157 6.244 20.082 1.00 80.69 240 TYR A CA 1
ATOM 1910 C C . TYR A 1 240 ? 0.820 7.188 21.244 1.00 80.69 240 TYR A C 1
ATOM 1912 O O . TYR A 1 240 ? 0.129 6.779 22.176 1.00 80.69 240 TYR A O 1
ATOM 1920 N N . ASP A 1 241 ? 1.281 8.437 21.169 1.00 79.31 241 ASP A N 1
ATOM 1921 C CA . ASP A 1 241 ? 1.144 9.453 22.218 1.00 79.31 241 ASP A CA 1
ATOM 1922 C C . ASP A 1 241 ? -0.259 10.089 22.253 1.00 79.31 241 ASP A C 1
ATOM 1924 O O . ASP A 1 241 ? -0.892 10.194 23.306 1.00 79.31 241 ASP A O 1
ATOM 1928 N N . LEU A 1 242 ? -0.809 10.444 21.087 1.00 72.94 242 LEU A N 1
ATOM 1929 C CA . LEU A 1 242 ? -2.089 11.156 20.993 1.00 72.94 242 LEU A CA 1
ATOM 1930 C C . LEU A 1 242 ? -3.317 10.231 21.009 1.00 72.94 242 LEU A C 1
ATOM 1932 O O . LEU A 1 242 ? -4.393 10.634 21.452 1.00 72.94 242 LEU A O 1
ATOM 1936 N N . VAL A 1 243 ? -3.179 8.972 20.577 1.00 68.69 243 VAL A N 1
ATOM 1937 C CA . VAL A 1 243 ? -4.287 7.990 20.513 1.00 68.69 243 VAL A CA 1
ATOM 1938 C C . VAL A 1 243 ? -4.305 7.094 21.766 1.00 68.69 243 VAL A C 1
ATOM 1940 O O . VAL A 1 243 ? -4.754 5.948 21.752 1.00 68.69 243 VAL A O 1
ATOM 1943 N N . THR A 1 244 ? -3.838 7.617 22.902 1.00 63.03 244 THR A N 1
ATOM 1944 C CA . THR A 1 244 ? -3.801 6.917 24.201 1.00 63.03 244 THR A CA 1
ATOM 1945 C C . THR A 1 244 ? -5.189 6.545 24.730 1.00 63.03 244 THR A C 1
ATOM 1947 O O . THR A 1 244 ? -5.352 5.501 25.364 1.00 63.03 244 THR A O 1
ATOM 1950 N N . ASN A 1 245 ? -6.213 7.337 24.402 1.00 58.09 245 ASN A N 1
ATOM 1951 C CA . ASN A 1 245 ? -7.595 7.114 24.843 1.00 58.09 245 ASN A CA 1
ATOM 1952 C C . ASN A 1 245 ? -8.330 5.985 24.087 1.00 58.09 245 ASN A C 1
ATOM 1954 O O . ASN A 1 245 ? -9.442 5.622 24.460 1.00 58.09 245 ASN A O 1
ATOM 1958 N N . MET A 1 246 ? -7.728 5.408 23.041 1.00 64.75 246 MET A N 1
ATOM 1959 C CA . MET A 1 246 ? -8.349 4.412 22.155 1.00 64.75 246 MET A CA 1
ATOM 1960 C C . MET A 1 246 ? -7.493 3.140 22.077 1.00 64.75 246 MET A C 1
ATOM 1962 O O . MET A 1 246 ? -7.032 2.752 21.001 1.00 64.75 246 MET A O 1
ATOM 1966 N N . LYS A 1 247 ? -7.277 2.479 23.226 1.00 59.78 247 LYS A N 1
ATOM 1967 C CA . LYS A 1 247 ? -6.365 1.322 23.375 1.00 59.78 247 LYS A CA 1
ATOM 1968 C C . LYS A 1 247 ? -6.502 0.238 22.291 1.00 59.78 247 LYS A C 1
ATOM 1970 O O . LYS A 1 247 ? -5.487 -0.341 21.934 1.00 59.78 247 LYS A O 1
ATOM 1975 N N . GLY A 1 248 ? -7.701 -0.015 21.753 1.00 64.50 248 GLY A N 1
ATOM 1976 C CA . GLY A 1 248 ? -7.910 -1.011 20.687 1.00 64.50 248 GLY A CA 1
ATOM 1977 C C . GLY A 1 248 ? -7.621 -0.522 19.258 1.00 64.50 248 GLY A C 1
ATOM 1978 O O . GLY A 1 248 ? -7.123 -1.285 18.441 1.00 64.50 248 GLY A O 1
ATOM 1979 N N . LYS A 1 249 ? -7.882 0.756 18.940 1.00 72.44 249 LYS A N 1
ATOM 1980 C CA . LYS A 1 249 ? -7.728 1.300 17.570 1.00 72.44 249 LYS A CA 1
ATOM 1981 C C . LYS A 1 249 ? -6.306 1.779 17.266 1.00 72.44 249 LYS A C 1
ATOM 1983 O O . LYS A 1 249 ? -5.951 1.959 16.103 1.00 72.44 249 LYS A O 1
ATOM 1988 N N . ARG A 1 250 ? -5.500 2.002 18.306 1.00 77.12 250 ARG A N 1
ATOM 1989 C CA . ARG A 1 250 ? -4.122 2.490 18.197 1.00 77.12 250 ARG A CA 1
ATOM 1990 C C . ARG A 1 250 ? -3.253 1.563 17.351 1.00 77.12 250 ARG A C 1
ATOM 1992 O O . ARG A 1 250 ? -2.625 2.023 16.405 1.00 77.12 250 ARG A O 1
ATOM 1999 N N . ASP A 1 251 ? -3.258 0.270 17.661 1.00 81.56 251 ASP A N 1
ATOM 2000 C CA . ASP A 1 251 ? -2.342 -0.691 17.041 1.00 81.56 251 ASP A CA 1
ATOM 2001 C C . ASP A 1 251 ? -2.656 -0.858 15.541 1.00 81.56 251 ASP A C 1
ATOM 2003 O O . ASP A 1 251 ? -1.758 -0.884 14.700 1.00 81.56 251 ASP A O 1
ATOM 2007 N N . ILE A 1 252 ? -3.944 -0.847 15.187 1.00 83.44 252 ILE A N 1
ATOM 2008 C CA . ILE A 1 252 ? -4.433 -0.857 13.800 1.00 83.44 252 ILE A CA 1
ATOM 2009 C C . ILE A 1 252 ? -3.932 0.376 13.045 1.00 83.44 252 ILE A C 1
ATOM 2011 O O . ILE A 1 252 ? -3.405 0.271 11.938 1.00 83.44 252 ILE A O 1
ATOM 2015 N N . LEU A 1 253 ? -4.059 1.554 13.653 1.00 83.19 253 LEU A N 1
ATOM 2016 C CA . LEU A 1 253 ? -3.683 2.819 13.035 1.00 83.19 253 LEU A CA 1
ATOM 2017 C C . LEU A 1 253 ? -2.172 2.943 12.817 1.00 83.19 253 LEU A C 1
ATOM 2019 O O . LEU A 1 253 ? -1.728 3.474 11.794 1.00 83.19 253 LEU A O 1
ATOM 2023 N N . THR A 1 254 ? -1.379 2.385 13.731 1.00 86.56 254 THR A N 1
ATOM 2024 C CA . THR A 1 254 ? 0.065 2.223 13.554 1.00 86.56 254 THR A CA 1
ATOM 2025 C C . THR A 1 254 ? 0.369 1.354 12.333 1.00 86.56 254 THR A C 1
ATOM 2027 O O . THR A 1 254 ? 1.151 1.769 11.477 1.00 86.56 254 THR A O 1
ATOM 2030 N N . TRP A 1 255 ? -0.290 0.200 12.185 1.00 88.81 255 TRP A N 1
ATOM 2031 C CA . TRP A 1 255 ? -0.091 -0.673 11.024 1.00 88.81 255 TRP A CA 1
ATOM 2032 C C . TRP A 1 255 ? -0.523 -0.032 9.703 1.00 88.81 255 TRP A C 1
ATOM 2034 O O . TRP A 1 255 ? 0.211 -0.126 8.721 1.00 88.81 255 TRP A O 1
ATOM 2044 N N . ILE A 1 256 ? -1.653 0.681 9.679 1.00 89.00 256 ILE A N 1
ATOM 2045 C CA . ILE A 1 256 ? -2.107 1.447 8.505 1.00 89.00 256 ILE A CA 1
ATOM 2046 C C . ILE A 1 256 ? -1.067 2.501 8.121 1.00 89.00 256 ILE A C 1
ATOM 2048 O O . ILE A 1 256 ? -0.722 2.654 6.949 1.00 89.00 256 ILE A O 1
ATOM 2052 N N . THR A 1 257 ? -0.543 3.220 9.113 1.00 89.25 257 THR A N 1
ATOM 2053 C CA . THR A 1 257 ? 0.475 4.252 8.906 1.00 89.25 257 THR A CA 1
ATOM 2054 C C . THR A 1 257 ? 1.740 3.659 8.301 1.00 89.25 257 THR A C 1
ATOM 2056 O O . THR A 1 257 ? 2.259 4.204 7.326 1.00 89.25 257 THR A O 1
ATOM 2059 N N . VAL A 1 258 ? 2.217 2.532 8.837 1.00 91.69 258 VAL A N 1
ATOM 2060 C CA . VAL A 1 258 ? 3.361 1.796 8.283 1.00 91.69 258 VAL A CA 1
ATOM 2061 C C . VAL A 1 258 ? 3.076 1.379 6.842 1.00 91.69 258 VAL A C 1
ATOM 2063 O O . VAL A 1 258 ? 3.906 1.621 5.966 1.00 91.69 258 VAL A O 1
ATOM 2066 N N . PHE A 1 259 ? 1.887 0.835 6.567 1.00 92.12 259 PHE A N 1
ATOM 2067 C CA . PHE A 1 259 ? 1.529 0.383 5.226 1.00 92.12 259 PHE A CA 1
ATOM 2068 C C . PHE A 1 259 ? 1.559 1.523 4.202 1.00 92.12 259 PHE A C 1
ATOM 2070 O O . PHE A 1 259 ? 2.167 1.404 3.139 1.00 92.12 259 PHE A O 1
ATOM 2077 N N . LEU A 1 260 ? 0.952 2.663 4.541 1.00 92.00 260 LEU A N 1
ATOM 2078 C CA . LEU A 1 260 ? 0.883 3.826 3.656 1.00 92.00 260 LEU A CA 1
ATOM 2079 C C . LEU A 1 260 ? 2.271 4.405 3.354 1.00 92.00 260 LEU A C 1
ATOM 2081 O O . LEU A 1 260 ? 2.520 4.829 2.224 1.00 92.00 260 LEU A O 1
ATOM 2085 N N . HIS A 1 261 ? 3.201 4.371 4.310 1.00 91.88 261 HIS A N 1
ATOM 2086 C CA . HIS A 1 261 ? 4.582 4.769 4.041 1.00 91.88 261 HIS A CA 1
ATOM 2087 C C . HIS A 1 261 ? 5.330 3.746 3.181 1.00 91.88 261 HIS A C 1
ATOM 2089 O O . HIS A 1 261 ? 6.042 4.162 2.273 1.00 91.88 261 HIS A O 1
ATOM 2095 N N . ILE A 1 262 ? 5.131 2.434 3.374 1.00 92.44 262 ILE A N 1
ATOM 2096 C CA . ILE A 1 262 ? 5.701 1.413 2.471 1.00 92.44 262 ILE A CA 1
ATOM 2097 C C . ILE A 1 262 ? 5.258 1.686 1.027 1.00 92.44 262 ILE A C 1
ATOM 2099 O O . ILE A 1 262 ? 6.097 1.739 0.128 1.00 92.44 262 ILE A O 1
ATOM 2103 N N . LEU A 1 263 ? 3.963 1.941 0.807 1.00 91.62 263 LEU A N 1
ATOM 2104 C CA . LEU A 1 263 ? 3.435 2.303 -0.514 1.00 91.62 263 LEU A CA 1
ATOM 2105 C C . LEU A 1 263 ? 4.042 3.611 -1.042 1.00 91.62 263 LEU A C 1
ATOM 2107 O O . LEU A 1 263 ? 4.379 3.697 -2.220 1.00 91.62 263 LEU A O 1
ATOM 2111 N N . THR A 1 264 ? 4.244 4.607 -0.176 1.00 91.19 264 THR A N 1
ATOM 2112 C CA . THR A 1 264 ? 4.879 5.880 -0.555 1.00 91.19 264 THR A CA 1
ATOM 2113 C C . THR A 1 264 ? 6.331 5.681 -1.006 1.00 91.19 264 THR A C 1
ATOM 2115 O O . THR A 1 264 ? 6.751 6.259 -2.007 1.00 91.19 264 THR A O 1
ATOM 2118 N N . VAL A 1 265 ? 7.089 4.805 -0.337 1.00 91.44 265 VAL A N 1
ATOM 2119 C CA . VAL A 1 265 ? 8.463 4.462 -0.736 1.00 91.44 265 VAL A CA 1
ATOM 2120 C C . VAL A 1 265 ? 8.482 3.667 -2.047 1.00 91.44 265 VAL A C 1
ATOM 2122 O O . VAL A 1 265 ? 9.347 3.906 -2.888 1.00 91.44 265 VAL A O 1
ATOM 2125 N N . ILE A 1 266 ? 7.513 2.775 -2.282 1.00 90.19 266 ILE A N 1
ATOM 2126 C CA . ILE A 1 266 ? 7.361 2.098 -3.584 1.00 90.19 266 ILE A CA 1
ATOM 2127 C C . ILE A 1 266 ? 7.123 3.132 -4.700 1.00 90.19 266 ILE A C 1
ATOM 2129 O O . ILE A 1 266 ? 7.782 3.083 -5.739 1.00 90.19 266 ILE A O 1
ATOM 2133 N N . ILE A 1 267 ? 6.238 4.111 -4.474 1.00 87.81 267 ILE A N 1
ATOM 2134 C CA . ILE A 1 267 ? 5.978 5.205 -5.428 1.00 87.81 267 ILE A CA 1
ATOM 2135 C C . ILE A 1 267 ? 7.247 6.038 -5.654 1.00 87.81 267 ILE A C 1
ATOM 2137 O O . ILE A 1 267 ? 7.571 6.355 -6.796 1.00 87.81 267 ILE A O 1
ATOM 2141 N N . MET A 1 268 ? 8.010 6.335 -4.598 1.00 88.44 268 MET A N 1
ATOM 2142 C CA . MET A 1 268 ? 9.294 7.035 -4.698 1.00 88.44 268 MET A CA 1
ATOM 2143 C C . MET A 1 268 ? 10.275 6.296 -5.624 1.00 88.44 268 MET A C 1
ATOM 2145 O O . MET A 1 268 ? 10.875 6.923 -6.499 1.00 88.44 268 MET A O 1
ATOM 2149 N N . PHE A 1 269 ? 10.434 4.976 -5.467 1.00 85.25 269 PHE A N 1
ATOM 2150 C CA . PHE A 1 269 ? 11.308 4.181 -6.338 1.00 85.25 269 PHE A CA 1
ATOM 2151 C C . PHE A 1 269 ? 10.808 4.137 -7.783 1.00 85.25 269 PHE A C 1
ATOM 2153 O O . PHE A 1 269 ? 11.622 4.263 -8.700 1.00 85.25 269 PHE A O 1
ATOM 2160 N N . ALA A 1 270 ? 9.495 4.033 -8.000 1.00 81.25 270 ALA A N 1
ATOM 2161 C CA . ALA A 1 270 ? 8.906 4.089 -9.337 1.00 81.25 270 ALA A CA 1
ATOM 2162 C C . ALA A 1 270 ? 9.165 5.447 -10.028 1.00 81.25 270 ALA A C 1
ATOM 2164 O O . ALA A 1 270 ? 9.603 5.488 -11.183 1.00 81.25 270 ALA A O 1
ATOM 2165 N N . SER A 1 271 ? 8.980 6.570 -9.321 1.00 79.81 271 SER A N 1
ATOM 2166 C CA . SER A 1 271 ? 9.291 7.914 -9.839 1.00 79.81 271 SER A CA 1
ATOM 2167 C C . SER A 1 271 ? 10.789 8.077 -10.124 1.00 79.81 271 SER A C 1
ATOM 2169 O O . SER A 1 271 ? 11.177 8.583 -11.179 1.00 79.81 271 SER A O 1
ATOM 2171 N N . LEU A 1 272 ? 11.654 7.581 -9.235 1.00 79.31 272 LEU A N 1
ATOM 2172 C CA . LEU A 1 272 ? 13.101 7.672 -9.411 1.00 79.31 272 LEU A CA 1
ATOM 2173 C C . LEU A 1 272 ? 13.612 6.826 -10.586 1.00 79.31 272 LEU A C 1
ATOM 2175 O O . LEU A 1 272 ? 14.474 7.284 -11.338 1.00 79.31 272 LEU A O 1
ATOM 2179 N N . HIS A 1 273 ? 13.086 5.612 -10.763 1.00 76.06 273 HIS A N 1
ATOM 2180 C CA . HIS A 1 273 ? 13.434 4.752 -11.892 1.00 76.06 273 HIS A CA 1
ATOM 2181 C C . HIS A 1 273 ? 13.191 5.482 -13.221 1.00 76.06 273 HIS A C 1
ATOM 2183 O O . HIS A 1 273 ? 14.107 5.602 -14.042 1.00 76.06 273 HIS A O 1
ATOM 2189 N N . ASN A 1 274 ? 12.009 6.084 -13.379 1.00 70.12 274 ASN A N 1
ATOM 2190 C CA . ASN A 1 274 ? 11.657 6.872 -14.561 1.00 70.12 274 ASN A CA 1
ATOM 2191 C C . ASN A 1 274 ? 12.589 8.077 -14.764 1.00 70.12 274 ASN A C 1
ATOM 2193 O O . ASN A 1 274 ? 13.020 8.343 -15.887 1.00 70.12 274 ASN A O 1
ATOM 2197 N N . PHE A 1 275 ? 12.971 8.780 -13.696 1.00 70.94 275 PHE A N 1
ATOM 2198 C CA . PHE A 1 275 ? 13.960 9.858 -13.783 1.00 70.94 275 PHE A CA 1
ATOM 2199 C C . PHE A 1 275 ? 15.324 9.357 -14.289 1.00 70.94 275 PHE A C 1
ATOM 2201 O O . PHE A 1 275 ? 15.948 9.986 -15.146 1.00 70.94 275 PHE A O 1
ATOM 2208 N N . THR A 1 276 ? 15.792 8.207 -13.796 1.00 68.50 276 THR A N 1
ATOM 2209 C CA . THR A 1 276 ? 17.107 7.668 -14.167 1.00 68.50 276 THR A CA 1
ATOM 2210 C C . THR A 1 276 ? 17.191 7.179 -15.610 1.00 68.50 276 THR A C 1
ATOM 2212 O O . THR A 1 276 ? 18.193 7.466 -16.265 1.00 68.50 276 THR A O 1
ATOM 2215 N N . VAL A 1 277 ? 16.139 6.530 -16.125 1.00 65.88 277 VAL A N 1
ATOM 2216 C CA . VAL A 1 277 ? 16.052 6.091 -17.531 1.00 65.88 277 VAL A CA 1
ATOM 2217 C C . VAL A 1 277 ? 16.168 7.282 -18.489 1.00 65.88 277 VAL A C 1
ATOM 2219 O O . VAL A 1 277 ? 16.860 7.209 -19.498 1.00 65.88 277 VAL A O 1
ATOM 2222 N N . ASN A 1 278 ? 15.573 8.424 -18.139 1.00 60.03 278 ASN A N 1
ATOM 2223 C CA . ASN A 1 278 ? 15.619 9.624 -18.977 1.00 60.03 278 ASN A CA 1
ATOM 2224 C C . ASN A 1 278 ? 16.992 10.312 -19.025 1.00 60.03 278 ASN A C 1
ATOM 2226 O O . ASN A 1 278 ? 17.285 11.026 -19.981 1.00 60.03 278 ASN A O 1
ATOM 2230 N N . ARG A 1 279 ? 17.835 10.136 -18.000 1.00 60.06 279 ARG A N 1
ATOM 2231 C CA . ARG A 1 279 ? 19.166 10.767 -17.944 1.00 60.06 279 ARG A CA 1
ATOM 2232 C C . ARG A 1 279 ? 20.211 9.995 -18.758 1.00 60.06 279 ARG A C 1
ATOM 2234 O O . ARG A 1 279 ? 21.185 10.599 -19.190 1.00 60.06 279 ARG A O 1
ATOM 2241 N N . HIS A 1 280 ? 20.001 8.692 -18.962 1.00 55.47 280 HIS A N 1
ATOM 2242 C CA . HIS A 1 280 ? 20.873 7.813 -19.745 1.00 55.47 280 HIS A CA 1
ATOM 2243 C C . HIS A 1 280 ? 20.041 6.870 -20.633 1.00 55.47 280 HIS A C 1
ATOM 2245 O O . HIS A 1 280 ? 19.822 5.719 -20.258 1.00 55.47 280 HIS A O 1
ATOM 2251 N N . PRO A 1 281 ? 19.593 7.324 -21.819 1.00 52.34 281 PRO A N 1
ATOM 2252 C CA . PRO A 1 281 ? 18.830 6.483 -22.745 1.00 52.34 281 PRO A CA 1
ATOM 2253 C C . PRO A 1 281 ? 19.647 5.302 -23.312 1.00 52.34 281 PRO A C 1
ATOM 2255 O O . PRO A 1 281 ? 19.070 4.308 -23.745 1.00 52.34 281 PRO A O 1
ATOM 2258 N N . GLU A 1 282 ? 20.982 5.371 -23.271 1.00 44.81 282 GLU A N 1
ATOM 2259 C CA . GLU A 1 282 ? 21.883 4.356 -23.842 1.00 44.81 282 GLU A CA 1
ATOM 2260 C C . GLU A 1 282 ? 22.084 3.107 -22.963 1.00 44.81 282 GLU A C 1
ATOM 2262 O O . GLU A 1 282 ? 22.571 2.093 -23.456 1.00 44.81 282 GLU A O 1
ATOM 2267 N N . SER A 1 283 ? 21.665 3.110 -21.688 1.00 40.41 283 SER A N 1
ATOM 2268 C CA . SER A 1 283 ? 21.704 1.896 -20.848 1.00 40.41 283 SER A CA 1
ATOM 2269 C C . SER A 1 283 ? 20.476 0.992 -21.022 1.00 40.41 283 SER A C 1
ATOM 2271 O O . SER A 1 283 ? 20.369 -0.042 -20.362 1.00 40.41 283 SER A O 1
ATOM 2273 N N . GLY A 1 284 ? 19.567 1.346 -21.938 1.00 39.31 284 GLY A N 1
ATOM 2274 C CA . GLY A 1 284 ? 18.320 0.643 -22.249 1.00 39.31 284 GLY A CA 1
ATOM 2275 C C . GLY A 1 284 ? 18.481 -0.709 -22.948 1.00 39.31 284 GLY A C 1
ATOM 2276 O O . GLY A 1 284 ? 17.547 -1.161 -23.612 1.00 39.31 284 GLY A O 1
ATOM 2277 N N . SER A 1 285 ? 19.620 -1.393 -22.796 1.00 36.97 285 SER A N 1
ATOM 2278 C CA . SER A 1 285 ? 19.616 -2.827 -23.051 1.00 36.97 285 SER A CA 1
ATOM 2279 C C . SER A 1 285 ? 18.747 -3.464 -21.975 1.00 36.97 285 SER A C 1
ATOM 2281 O O . SER A 1 285 ? 19.144 -3.539 -20.809 1.00 36.97 285 SER A O 1
ATOM 2283 N N . ARG A 1 286 ? 17.552 -3.924 -22.373 1.00 42.53 286 ARG A N 1
ATOM 2284 C CA . ARG A 1 286 ? 16.731 -4.924 -21.671 1.00 42.53 286 ARG A CA 1
ATOM 2285 C C . ARG A 1 286 ? 17.547 -6.218 -21.529 1.00 42.53 286 ARG A C 1
ATOM 2287 O O . ARG A 1 286 ? 17.178 -7.264 -22.052 1.00 42.53 286 ARG A O 1
ATOM 2294 N N . ASN A 1 287 ? 18.677 -6.170 -20.831 1.00 34.44 287 ASN A N 1
ATOM 2295 C CA . ASN A 1 287 ? 19.364 -7.360 -20.397 1.00 34.44 287 ASN A CA 1
ATOM 2296 C C . ASN A 1 287 ? 18.447 -7.965 -19.343 1.00 34.44 287 ASN A C 1
ATOM 2298 O O . ASN A 1 287 ? 18.264 -7.437 -18.248 1.00 34.44 287 ASN A O 1
ATOM 2302 N N . THR A 1 288 ? 17.808 -9.054 -19.746 1.00 40.97 288 THR A N 1
ATOM 2303 C CA . THR A 1 288 ? 17.004 -9.982 -18.963 1.00 40.97 288 THR A CA 1
ATOM 2304 C C . THR A 1 288 ? 17.847 -10.574 -17.832 1.00 40.97 288 THR A C 1
ATOM 2306 O O . THR A 1 288 ? 18.233 -11.740 -17.850 1.00 40.97 288 THR A O 1
ATOM 2309 N N . VAL A 1 289 ? 18.208 -9.752 -16.853 1.00 41.09 289 VAL A N 1
ATOM 2310 C CA . VAL A 1 289 ? 19.076 -10.126 -15.744 1.00 41.09 289 VAL A CA 1
ATOM 2311 C C . VAL A 1 289 ? 18.203 -10.729 -14.653 1.00 41.09 289 VAL A C 1
ATOM 2313 O O . VAL A 1 289 ? 17.713 -10.020 -13.789 1.00 41.09 289 VAL A O 1
ATOM 2316 N N . THR A 1 290 ? 18.037 -12.056 -14.644 1.00 45.31 290 THR A N 1
ATOM 2317 C CA . THR A 1 290 ? 17.742 -12.882 -13.440 1.00 45.31 290 THR A CA 1
ATOM 2318 C C . THR A 1 290 ? 16.530 -12.517 -12.550 1.00 45.31 290 THR A C 1
ATOM 2320 O O . THR A 1 290 ? 16.322 -13.160 -11.525 1.00 45.31 290 THR A O 1
ATOM 2323 N N . LEU A 1 291 ? 15.686 -11.557 -12.940 1.00 53.56 291 LEU A N 1
ATOM 2324 C CA . LEU A 1 291 ? 14.518 -11.093 -12.182 1.00 53.56 291 LEU A CA 1
ATOM 2325 C C . LEU A 1 291 ? 13.324 -12.062 -12.073 1.00 53.56 291 LEU A C 1
ATOM 2327 O O . LEU A 1 291 ? 12.572 -11.907 -11.109 1.00 53.56 291 LEU A O 1
ATOM 2331 N N . PRO A 1 292 ? 13.074 -13.034 -12.981 1.00 63.22 292 PRO A N 1
ATOM 2332 C CA . PRO A 1 292 ? 11.779 -13.707 -12.969 1.00 63.22 292 PRO A CA 1
ATOM 2333 C C . PRO A 1 292 ? 11.592 -14.574 -11.724 1.00 63.22 292 PRO A C 1
ATOM 2335 O O . PRO A 1 292 ? 10.478 -14.680 -11.233 1.00 63.22 292 PRO A O 1
ATOM 2338 N N . VAL A 1 293 ? 12.663 -15.148 -11.164 1.00 72.12 293 VAL A N 1
ATOM 2339 C CA . VAL A 1 293 ? 12.542 -16.083 -10.034 1.00 72.12 293 VAL A CA 1
ATOM 2340 C C . VAL A 1 293 ? 12.045 -15.373 -8.775 1.00 72.12 293 VAL A C 1
ATOM 2342 O O . VAL A 1 293 ? 11.073 -15.817 -8.173 1.00 72.12 293 VAL A O 1
ATOM 2345 N N . TRP A 1 294 ? 12.647 -14.242 -8.403 1.00 78.94 294 TRP A N 1
ATOM 2346 C CA . TRP A 1 294 ? 12.249 -13.503 -7.201 1.00 78.94 294 TRP A CA 1
ATOM 2347 C C . TRP A 1 294 ? 10.879 -12.835 -7.351 1.00 78.94 294 TRP A C 1
ATOM 2349 O O . TRP A 1 294 ? 10.088 -12.863 -6.412 1.00 78.94 294 TRP A O 1
ATOM 2359 N N . CYS A 1 295 ? 10.548 -12.325 -8.543 1.00 79.88 295 CYS A N 1
ATOM 2360 C CA . CYS A 1 295 ? 9.198 -11.841 -8.837 1.00 79.88 295 CYS A CA 1
ATOM 2361 C C . CYS A 1 295 ? 8.154 -12.967 -8.723 1.00 79.88 295 CYS A C 1
ATOM 2363 O O . CYS A 1 295 ? 7.082 -12.741 -8.169 1.00 79.88 295 CYS A O 1
ATOM 2365 N N . VAL A 1 296 ? 8.464 -14.185 -9.194 1.00 81.19 296 VAL A N 1
ATOM 2366 C CA . VAL A 1 296 ? 7.583 -15.358 -9.041 1.00 81.19 296 VAL A CA 1
ATOM 2367 C C . VAL A 1 296 ? 7.425 -15.726 -7.567 1.00 81.19 296 VAL A C 1
ATOM 2369 O O . VAL A 1 296 ? 6.311 -16.011 -7.141 1.00 81.19 296 VAL A O 1
ATOM 2372 N N . VAL A 1 297 ? 8.497 -15.685 -6.770 1.00 83.75 297 VAL A N 1
ATOM 2373 C CA . VAL A 1 297 ? 8.422 -15.959 -5.325 1.00 83.75 297 VAL A CA 1
ATOM 2374 C C . VAL A 1 297 ? 7.505 -14.954 -4.630 1.00 83.75 297 VAL A C 1
ATOM 2376 O O . VAL A 1 297 ? 6.577 -15.369 -3.940 1.00 83.75 297 VAL A O 1
ATOM 2379 N N . VAL A 1 298 ? 7.697 -13.649 -4.854 1.00 86.50 298 VAL A N 1
ATOM 2380 C CA . VAL A 1 298 ? 6.826 -12.614 -4.271 1.00 86.50 298 VAL A CA 1
ATOM 2381 C C . VAL A 1 298 ? 5.383 -12.784 -4.756 1.00 86.50 298 VAL A C 1
ATOM 2383 O O . VAL A 1 298 ? 4.455 -12.720 -3.954 1.00 86.50 298 VAL A O 1
ATOM 2386 N N . PHE A 1 299 ? 5.178 -13.093 -6.039 1.00 85.94 299 PHE A N 1
ATOM 2387 C CA . PHE A 1 299 ? 3.855 -13.377 -6.593 1.00 85.94 299 PHE A CA 1
ATOM 2388 C C . PHE A 1 299 ? 3.169 -14.566 -5.901 1.00 85.94 299 PHE A C 1
ATOM 2390 O O . PHE A 1 299 ? 1.998 -14.466 -5.534 1.00 85.94 299 PHE A O 1
ATOM 2397 N N . VAL A 1 300 ? 3.876 -15.680 -5.683 1.00 84.44 300 VAL A N 1
ATOM 2398 C CA . VAL A 1 300 ? 3.343 -16.871 -4.993 1.00 84.44 300 VAL A CA 1
ATOM 2399 C C . VAL A 1 300 ? 3.052 -16.570 -3.522 1.00 84.44 300 VAL A C 1
ATOM 2401 O O . VAL A 1 300 ? 2.001 -16.963 -3.018 1.00 84.44 300 VAL A O 1
ATOM 2404 N N . ILE A 1 301 ? 3.926 -15.820 -2.845 1.00 85.94 301 ILE A N 1
ATOM 2405 C CA . ILE A 1 301 ? 3.703 -15.366 -1.465 1.00 85.94 301 ILE A CA 1
ATOM 2406 C C . ILE A 1 301 ? 2.400 -14.559 -1.376 1.00 85.94 301 ILE A C 1
ATOM 2408 O O . ILE A 1 301 ? 1.536 -14.869 -0.559 1.00 85.94 301 ILE A O 1
ATOM 2412 N N . GLY A 1 302 ? 2.208 -13.567 -2.245 1.00 84.25 302 GLY A N 1
ATOM 2413 C CA . GLY A 1 302 ? 0.997 -12.745 -2.209 1.00 84.25 302 GLY A CA 1
ATOM 2414 C C . GLY A 1 302 ? -0.273 -13.495 -2.612 1.00 84.25 302 GLY A C 1
ATOM 2415 O O . GLY A 1 302 ? -1.330 -13.277 -2.032 1.00 84.25 302 GLY A O 1
ATOM 2416 N N . SER A 1 303 ? -0.199 -14.386 -3.600 1.00 85.31 303 SER A N 1
ATOM 2417 C CA . SER A 1 303 ? -1.387 -15.082 -4.120 1.00 85.31 303 SER A CA 1
ATOM 2418 C C . SER A 1 303 ? -1.825 -16.275 -3.269 1.00 85.31 303 SER A C 1
ATOM 2420 O O . SER A 1 303 ? -3.023 -16.522 -3.155 1.00 85.31 303 SER A O 1
ATOM 2422 N N . VAL A 1 304 ? -0.882 -16.984 -2.641 1.00 86.75 304 VAL A N 1
ATOM 2423 C CA . VAL A 1 304 ? -1.162 -18.193 -1.856 1.00 86.75 304 VAL A CA 1
ATOM 2424 C C . VAL A 1 304 ? -1.019 -17.921 -0.362 1.00 86.75 304 VAL A C 1
ATOM 2426 O O . VAL A 1 304 ? -1.988 -18.078 0.378 1.00 86.75 304 VAL A O 1
ATOM 2429 N N . LEU A 1 305 ? 0.156 -17.477 0.103 1.00 86.75 305 LEU A N 1
ATOM 2430 C CA . LEU A 1 305 ? 0.433 -17.352 1.540 1.00 86.75 305 LEU A CA 1
ATOM 2431 C C . LEU A 1 305 ? -0.455 -16.297 2.208 1.00 86.75 305 LEU A C 1
ATOM 2433 O O . LEU A 1 305 ? -1.038 -16.572 3.252 1.00 86.75 305 LEU A O 1
ATOM 2437 N N . ALA A 1 306 ? -0.622 -15.124 1.597 1.00 86.56 306 ALA A N 1
ATOM 2438 C CA . ALA A 1 306 ? -1.468 -14.075 2.170 1.00 86.56 306 ALA A CA 1
ATOM 2439 C C . ALA A 1 306 ? -2.955 -14.486 2.230 1.00 86.56 306 ALA A C 1
ATOM 2441 O O . ALA A 1 306 ? -3.668 -14.135 3.169 1.00 86.56 306 ALA A O 1
ATOM 2442 N N . VAL A 1 307 ? -3.431 -15.283 1.266 1.00 87.19 307 VAL A N 1
ATOM 2443 C CA . VAL A 1 307 ? -4.793 -15.844 1.287 1.00 87.19 307 VAL A CA 1
ATOM 2444 C C . VAL A 1 307 ? -4.932 -16.898 2.387 1.00 87.19 307 VAL A C 1
ATOM 2446 O O . VAL A 1 307 ? -5.919 -16.878 3.119 1.00 87.19 307 VAL A O 1
ATOM 2449 N N . LEU A 1 308 ? -3.938 -17.780 2.539 1.00 87.81 308 LEU A N 1
ATOM 2450 C CA . LEU A 1 308 ? -3.900 -18.791 3.600 1.00 87.81 308 LEU A CA 1
ATOM 2451 C C . LEU A 1 308 ? -3.927 -18.155 4.991 1.00 87.81 308 LEU A C 1
ATOM 2453 O O . LEU A 1 308 ? -4.700 -18.593 5.840 1.00 87.81 308 LEU A O 1
ATOM 2457 N N . VAL A 1 309 ? -3.115 -17.118 5.216 1.00 89.50 309 VAL A N 1
ATOM 2458 C CA . VAL A 1 309 ? -3.086 -16.387 6.489 1.00 89.50 309 VAL A CA 1
ATOM 2459 C C . VAL A 1 309 ? -4.439 -15.729 6.749 1.00 89.50 309 V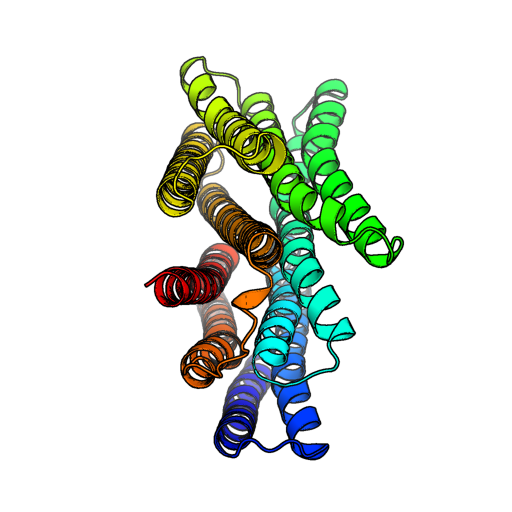AL A C 1
ATOM 2461 O O . VAL A 1 309 ? -5.000 -15.926 7.823 1.00 89.50 309 VAL A O 1
ATOM 2464 N N . ASN A 1 310 ? -5.015 -15.031 5.763 1.00 88.88 310 ASN A N 1
ATOM 2465 C CA . ASN A 1 310 ? -6.330 -14.401 5.920 1.00 88.88 310 ASN A CA 1
ATOM 2466 C C . ASN A 1 310 ? -7.420 -15.404 6.272 1.00 88.88 310 ASN A C 1
ATOM 2468 O O . ASN A 1 310 ? -8.260 -15.135 7.130 1.00 88.88 310 ASN A O 1
ATOM 2472 N N . ALA A 1 311 ? -7.406 -16.550 5.593 1.00 88.00 311 ALA A N 1
ATOM 2473 C CA . ALA A 1 311 ? -8.322 -17.629 5.876 1.00 88.00 311 ALA A CA 1
ATOM 2474 C C . ALA A 1 311 ? -8.106 -18.086 7.321 1.00 88.00 311 ALA A C 1
ATOM 2476 O O . ALA A 1 311 ? -9.025 -17.972 8.132 1.00 88.00 311 ALA A O 1
ATOM 2477 N N . ALA A 1 312 ? -6.902 -18.553 7.665 1.00 88.88 312 ALA A N 1
ATOM 2478 C CA . ALA A 1 312 ? -6.586 -19.114 8.978 1.00 88.88 312 ALA A CA 1
ATOM 2479 C C . ALA A 1 312 ? -6.954 -18.168 10.130 1.00 88.88 312 ALA A C 1
ATOM 2481 O O . ALA A 1 312 ? -7.549 -18.606 11.111 1.00 88.88 312 ALA A O 1
ATOM 2482 N N . VAL A 1 313 ? -6.668 -16.874 9.986 1.00 88.56 313 VAL A N 1
ATOM 2483 C CA . VAL A 1 313 ? -7.016 -15.842 10.968 1.00 88.56 313 VAL A CA 1
ATOM 2484 C C . VAL A 1 313 ? -8.530 -15.738 11.157 1.00 88.56 313 VAL A C 1
ATOM 2486 O O . VAL A 1 313 ? -8.999 -15.754 12.294 1.00 88.56 313 VAL A O 1
ATOM 2489 N N . LEU A 1 314 ? -9.305 -15.703 10.068 1.00 86.56 314 LEU A N 1
ATOM 2490 C CA . LEU A 1 314 ? -10.766 -15.694 10.148 1.00 86.56 314 LEU A CA 1
ATOM 2491 C C . LEU A 1 314 ? -11.310 -16.971 10.804 1.00 86.56 314 LEU A C 1
ATOM 2493 O O . LEU A 1 314 ? -12.198 -16.899 11.650 1.00 86.56 314 LEU A O 1
ATOM 2497 N N . LEU A 1 315 ? -10.760 -18.138 10.464 1.00 87.56 315 LEU A N 1
ATOM 2498 C CA . LEU A 1 315 ? -11.161 -19.406 11.077 1.00 87.56 315 LEU A CA 1
ATOM 2499 C C . LEU A 1 315 ? -10.884 -19.418 12.584 1.00 87.56 315 LEU A C 1
ATOM 2501 O O . LEU A 1 315 ? -11.751 -19.810 13.362 1.00 87.56 315 LEU A O 1
ATOM 2505 N N . VAL A 1 316 ? -9.701 -18.966 13.002 1.00 87.12 316 VAL A N 1
ATOM 2506 C CA . VAL A 1 316 ? -9.345 -18.852 14.421 1.00 87.12 316 VAL A CA 1
ATOM 2507 C C . VAL A 1 316 ? -10.295 -17.894 15.137 1.00 87.12 316 VAL A C 1
ATOM 2509 O O . VAL A 1 316 ? -10.776 -18.228 16.218 1.00 87.12 316 VAL A O 1
ATOM 2512 N N . ALA A 1 317 ? -10.628 -16.753 14.528 1.00 84.81 317 ALA A N 1
ATOM 2513 C CA . ALA A 1 317 ? -11.585 -15.805 15.094 1.00 84.81 317 ALA A CA 1
ATOM 2514 C C . ALA A 1 317 ? -12.978 -16.432 15.283 1.00 84.81 317 ALA A C 1
ATOM 2516 O O . ALA A 1 317 ? -13.574 -16.299 16.353 1.00 84.81 317 ALA A O 1
ATOM 2517 N N . LEU A 1 318 ? -13.466 -17.190 14.294 1.00 84.75 318 LEU A N 1
ATOM 2518 C CA . LEU A 1 318 ? -14.741 -17.908 14.384 1.00 84.75 318 LEU A CA 1
ATOM 2519 C C . LEU A 1 318 ? -14.734 -18.984 15.481 1.00 84.75 318 LEU A C 1
ATOM 2521 O O . LEU A 1 318 ? -15.697 -19.092 16.239 1.00 84.75 318 LEU A O 1
ATOM 2525 N N . ILE A 1 319 ? -13.651 -19.758 15.605 1.00 85.75 319 ILE A N 1
ATOM 2526 C CA . ILE A 1 319 ? -13.514 -20.797 16.640 1.00 85.75 319 ILE A CA 1
ATOM 2527 C C . ILE A 1 319 ? -13.471 -20.172 18.037 1.00 85.75 319 ILE A C 1
ATOM 2529 O O . ILE A 1 319 ? -14.166 -20.637 18.943 1.00 85.75 319 ILE A O 1
ATOM 2533 N N . LEU A 1 320 ? -12.670 -19.119 18.223 1.00 85.19 320 LEU A N 1
ATOM 2534 C CA . LEU A 1 320 ? -12.571 -18.421 19.505 1.00 85.19 320 LEU A CA 1
ATOM 2535 C C . LEU A 1 320 ? -13.913 -17.816 19.907 1.00 85.19 320 LEU A C 1
ATOM 2537 O O . LEU A 1 320 ? -14.305 -17.946 21.066 1.00 85.19 320 LEU A O 1
ATOM 2541 N N . LYS A 1 321 ? -14.653 -17.244 18.953 1.00 82.56 321 LYS A N 1
ATOM 2542 C CA . LYS A 1 321 ? -16.000 -16.732 19.206 1.00 82.56 321 LYS A CA 1
ATOM 2543 C C . LYS A 1 321 ? -16.976 -17.843 19.587 1.00 82.56 321 LYS A C 1
ATOM 2545 O O . LYS A 1 321 ? -17.691 -17.698 20.574 1.00 82.56 321 LYS A O 1
ATOM 2550 N N . ALA A 1 322 ? -16.976 -18.965 18.866 1.00 84.31 322 ALA A N 1
ATOM 2551 C CA . ALA A 1 322 ? -17.834 -20.109 19.179 1.00 84.31 322 ALA A CA 1
ATOM 2552 C C . ALA A 1 322 ? -17.550 -20.692 20.574 1.00 84.31 322 ALA A C 1
ATOM 2554 O O . ALA A 1 322 ? -18.466 -21.158 21.246 1.00 84.31 322 ALA A O 1
ATOM 2555 N N . ARG A 1 323 ? -16.288 -20.649 21.020 1.00 86.12 323 ARG A N 1
ATOM 2556 C CA . ARG A 1 323 ? -15.870 -21.166 22.328 1.00 86.12 323 ARG A CA 1
ATOM 2557 C C . ARG A 1 323 ? -16.130 -20.193 23.478 1.00 86.12 323 ARG A C 1
ATOM 2559 O O . ARG A 1 323 ? -16.575 -20.621 24.537 1.00 86.12 323 ARG A O 1
ATOM 2566 N N . ASN A 1 324 ? -15.813 -18.914 23.289 1.00 83.50 324 ASN A N 1
ATOM 2567 C CA . ASN A 1 324 ? -15.795 -17.921 24.367 1.00 83.50 324 ASN A CA 1
ATOM 2568 C C . ASN A 1 324 ? -17.052 -17.036 24.394 1.00 83.50 324 ASN A C 1
ATOM 2570 O O . ASN A 1 324 ? -17.212 -16.241 25.315 1.00 83.50 324 ASN A O 1
ATOM 2574 N N . GLY A 1 325 ? -17.923 -17.120 23.383 1.00 76.62 325 GLY A N 1
ATOM 2575 C CA . GLY A 1 325 ? -19.147 -16.318 23.272 1.00 76.62 325 GLY A CA 1
ATOM 2576 C C . GLY A 1 325 ? -18.922 -14.830 22.965 1.00 76.62 325 GLY A C 1
ATOM 2577 O O . GLY A 1 325 ? -19.889 -14.097 22.776 1.00 76.62 325 GLY A O 1
ATOM 2578 N N . GLN A 1 326 ? -17.670 -14.369 22.885 1.00 74.12 326 GLN A N 1
ATOM 2579 C CA . GLN A 1 326 ? -17.301 -12.982 22.593 1.00 74.12 326 GLN A CA 1
ATOM 2580 C C . GLN A 1 326 ? -16.307 -12.898 21.431 1.00 74.12 326 GLN A C 1
ATOM 2582 O O . GLN A 1 326 ? -15.509 -13.808 21.208 1.00 74.12 326 GLN A O 1
ATOM 2587 N N . HIS A 1 327 ? -16.360 -11.789 20.687 1.00 72.38 327 HIS A N 1
ATOM 2588 C CA . HIS A 1 327 ? -15.381 -11.469 19.645 1.00 72.38 327 HIS A CA 1
ATOM 2589 C C . HIS A 1 327 ? -14.085 -11.005 20.303 1.00 72.38 327 HIS A C 1
ATOM 2591 O O . HIS A 1 327 ? -14.030 -9.919 20.873 1.00 72.38 327 HIS A O 1
ATOM 2597 N N . THR A 1 328 ? -13.068 -11.864 20.288 1.00 65.62 328 THR A N 1
ATOM 2598 C CA . THR A 1 328 ? -11.820 -11.633 21.029 1.00 65.62 328 THR A CA 1
ATOM 2599 C C . THR A 1 328 ? -10.675 -11.106 20.168 1.00 65.62 328 THR A C 1
ATOM 2601 O O . THR A 1 328 ? -9.650 -10.723 20.724 1.00 65.62 328 THR A O 1
ATOM 2604 N N . VAL A 1 329 ? -10.796 -11.118 18.835 1.00 74.75 329 VAL A N 1
ATOM 2605 C CA . VAL A 1 329 ? -9.689 -10.789 17.921 1.00 74.75 329 VAL A CA 1
ATOM 2606 C C . VAL A 1 329 ? -10.175 -9.853 16.825 1.00 74.75 329 VAL A C 1
ATOM 2608 O O . VAL A 1 329 ? -11.022 -10.243 16.032 1.00 74.75 329 VAL A O 1
ATOM 2611 N N . ASP A 1 330 ? -9.592 -8.657 16.753 1.00 81.12 330 ASP A N 1
ATOM 2612 C CA . ASP A 1 330 ? -9.755 -7.762 15.607 1.00 81.12 330 ASP A CA 1
ATOM 2613 C C . ASP A 1 330 ? -8.836 -8.234 14.470 1.00 81.12 330 ASP A C 1
ATOM 2615 O O . ASP A 1 330 ? -7.605 -8.209 14.577 1.00 81.12 330 ASP A O 1
ATOM 2619 N N . LEU A 1 331 ? -9.428 -8.713 13.380 1.00 84.56 331 LEU A N 1
ATOM 2620 C CA . LEU A 1 331 ? -8.724 -9.243 12.222 1.00 84.56 331 LEU A CA 1
ATOM 2621 C C . LEU A 1 331 ? -7.854 -8.186 11.549 1.00 84.56 331 LEU A C 1
ATOM 2623 O O . LEU A 1 331 ? -6.827 -8.553 10.972 1.00 84.56 331 LEU A O 1
ATOM 2627 N N . GLN A 1 332 ? -8.205 -6.897 11.620 1.00 85.75 332 GLN A N 1
ATOM 2628 C CA . GLN A 1 332 ? -7.402 -5.835 11.003 1.00 85.75 332 GLN A CA 1
ATOM 2629 C C . GLN A 1 332 ? -5.987 -5.793 11.586 1.00 85.75 332 GLN A C 1
ATOM 2631 O O . GLN A 1 332 ? -5.030 -5.540 10.853 1.00 85.75 332 GLN A O 1
ATOM 2636 N N . VAL A 1 333 ? -5.842 -6.121 12.875 1.00 84.50 333 VAL A N 1
ATOM 2637 C CA . VAL A 1 333 ? -4.554 -6.162 13.587 1.00 84.50 333 VAL A CA 1
ATOM 2638 C C . VAL A 1 333 ? -3.609 -7.213 13.004 1.00 84.50 333 VAL A C 1
ATOM 2640 O O . VAL A 1 333 ? -2.399 -7.070 13.136 1.00 84.50 333 VAL A O 1
ATOM 2643 N N . ILE A 1 334 ? -4.129 -8.246 12.334 1.00 85.62 334 ILE A N 1
ATOM 2644 C CA . ILE A 1 334 ? -3.321 -9.332 11.761 1.00 85.62 334 ILE A CA 1
ATOM 2645 C C . ILE A 1 334 ? -3.238 -9.220 10.231 1.00 85.62 334 ILE A C 1
ATOM 2647 O O . ILE A 1 334 ? -2.166 -9.403 9.643 1.00 85.62 334 ILE A O 1
ATOM 2651 N N . LEU A 1 335 ? -4.350 -8.884 9.570 1.00 88.38 335 LEU A N 1
ATOM 2652 C CA . LEU A 1 335 ? -4.424 -8.792 8.110 1.00 88.38 335 LEU A CA 1
ATOM 2653 C C . LEU A 1 335 ? -3.548 -7.666 7.558 1.00 88.38 335 LEU A C 1
ATOM 2655 O O . LEU A 1 335 ? -2.806 -7.883 6.603 1.00 88.38 335 LEU A O 1
ATOM 2659 N N . ILE A 1 336 ? -3.608 -6.476 8.163 1.00 89.06 336 ILE A N 1
ATOM 2660 C CA . ILE A 1 336 ? -2.849 -5.311 7.693 1.00 89.06 336 ILE A CA 1
ATOM 2661 C C . ILE A 1 336 ? -1.337 -5.572 7.760 1.00 89.06 336 ILE A C 1
ATOM 2663 O O . ILE A 1 336 ? -0.686 -5.398 6.733 1.00 89.06 336 ILE A O 1
ATOM 2667 N N . PRO A 1 337 ? -0.751 -6.044 8.882 1.00 89.25 337 PRO A N 1
ATOM 2668 C CA . PRO A 1 337 ? 0.669 -6.392 8.901 1.00 89.25 337 PRO A CA 1
ATOM 2669 C C . PRO A 1 337 ? 1.050 -7.466 7.880 1.00 89.25 337 PRO A C 1
ATOM 2671 O O . PRO A 1 337 ? 2.130 -7.385 7.299 1.00 89.25 337 PRO A O 1
ATOM 2674 N N . THR A 1 338 ? 0.179 -8.442 7.615 1.00 88.62 338 THR A N 1
ATOM 2675 C CA . THR A 1 338 ? 0.438 -9.459 6.582 1.00 88.62 338 THR A CA 1
ATOM 2676 C C . THR A 1 338 ? 0.559 -8.820 5.192 1.00 88.62 338 THR A C 1
ATOM 2678 O O . THR A 1 338 ? 1.504 -9.115 4.456 1.00 88.62 338 THR A O 1
ATOM 2681 N N . GLU A 1 339 ? -0.328 -7.878 4.856 1.00 90.31 339 GLU A N 1
ATOM 2682 C CA . GLU A 1 339 ? -0.230 -7.094 3.616 1.00 90.31 339 GLU A CA 1
ATOM 2683 C C . GLU A 1 339 ? 0.996 -6.170 3.596 1.00 90.31 339 GLU A C 1
ATOM 2685 O O . GLU A 1 339 ? 1.651 -6.040 2.559 1.00 90.31 339 GLU A O 1
ATOM 2690 N N . CYS A 1 340 ? 1.365 -5.576 4.737 1.00 90.75 340 CYS A N 1
ATOM 2691 C CA . CYS A 1 340 ? 2.590 -4.784 4.866 1.00 90.75 340 CYS A CA 1
ATOM 2692 C C . CYS A 1 340 ? 3.830 -5.617 4.543 1.00 90.75 340 CYS A C 1
ATOM 2694 O O . CYS A 1 340 ? 4.698 -5.148 3.812 1.00 90.75 340 CYS A O 1
ATOM 2696 N N . VAL A 1 341 ? 3.920 -6.843 5.071 1.00 90.31 341 VAL A N 1
ATOM 2697 C CA . VAL A 1 341 ? 5.040 -7.757 4.799 1.00 90.31 341 VAL A CA 1
ATOM 2698 C C . VAL A 1 341 ? 5.105 -8.074 3.310 1.00 90.31 341 VAL A C 1
ATOM 2700 O O . VAL A 1 341 ? 6.177 -7.994 2.716 1.00 90.31 341 VAL A O 1
ATOM 2703 N N . PHE A 1 342 ? 3.964 -8.360 2.683 1.00 89.75 342 PHE A N 1
ATOM 2704 C CA . PHE A 1 342 ? 3.902 -8.611 1.248 1.00 89.75 342 PHE A CA 1
ATOM 2705 C C . PHE A 1 342 ? 4.391 -7.410 0.416 1.00 89.75 342 PHE A C 1
ATOM 2707 O O . PHE A 1 342 ? 5.262 -7.566 -0.446 1.00 89.75 342 PHE A O 1
ATOM 2714 N N . ALA A 1 343 ? 3.907 -6.201 0.712 1.00 90.25 343 ALA A N 1
ATOM 2715 C CA . ALA A 1 343 ? 4.358 -4.983 0.041 1.00 90.25 343 ALA A CA 1
ATOM 2716 C C . ALA A 1 343 ? 5.841 -4.673 0.321 1.00 90.25 343 ALA A C 1
ATOM 2718 O O . ALA A 1 343 ? 6.566 -4.249 -0.579 1.00 90.25 343 ALA A O 1
ATOM 2719 N N . ALA A 1 344 ? 6.324 -4.941 1.536 1.00 90.88 344 ALA A N 1
ATOM 2720 C CA . ALA A 1 344 ? 7.727 -4.781 1.907 1.00 90.88 344 ALA A CA 1
ATOM 2721 C C . ALA A 1 344 ? 8.642 -5.763 1.159 1.00 90.88 344 ALA A C 1
ATOM 2723 O O . ALA A 1 344 ? 9.719 -5.364 0.719 1.00 90.88 344 ALA A O 1
ATOM 2724 N N . CYS A 1 345 ? 8.219 -7.016 0.949 1.00 90.06 345 CYS A N 1
ATOM 2725 C CA . CYS A 1 345 ? 8.953 -7.975 0.118 1.00 90.06 345 CYS A CA 1
ATOM 2726 C C . CYS A 1 345 ? 9.125 -7.456 -1.314 1.00 90.06 345 CYS A C 1
ATOM 2728 O O . CYS A 1 345 ? 10.206 -7.569 -1.895 1.00 90.06 345 CYS A O 1
ATOM 2730 N N . TRP A 1 346 ? 8.078 -6.849 -1.875 1.00 88.69 346 TRP A N 1
ATOM 2731 C CA . TRP A 1 346 ? 8.159 -6.228 -3.191 1.00 88.69 346 TRP A CA 1
ATOM 2732 C C . TRP A 1 346 ? 9.066 -4.988 -3.206 1.00 88.69 346 TRP A C 1
ATOM 2734 O O . TRP A 1 346 ? 9.900 -4.841 -4.099 1.00 88.69 346 TRP A O 1
ATOM 2744 N N . LEU A 1 347 ? 8.970 -4.126 -2.192 1.00 89.50 347 LEU A N 1
ATOM 2745 C CA . LEU A 1 347 ? 9.856 -2.972 -2.047 1.00 89.50 347 LEU A CA 1
ATOM 2746 C C . LEU A 1 347 ? 11.331 -3.398 -1.955 1.00 89.50 347 LEU A C 1
ATOM 2748 O O . LEU A 1 347 ? 12.184 -2.832 -2.637 1.00 89.50 347 LEU A O 1
ATOM 2752 N N . ALA A 1 348 ? 11.636 -4.427 -1.162 1.00 89.44 348 ALA A N 1
ATOM 2753 C CA . ALA A 1 348 ? 12.983 -4.981 -1.049 1.00 89.44 348 ALA A CA 1
ATOM 2754 C C . ALA A 1 348 ? 13.509 -5.475 -2.406 1.00 89.44 348 ALA A C 1
ATOM 2756 O O . ALA A 1 348 ? 14.680 -5.266 -2.734 1.00 89.44 348 ALA A O 1
ATOM 2757 N N . LEU A 1 349 ? 12.633 -6.064 -3.227 1.00 85.69 349 LEU A N 1
ATOM 2758 C CA . LEU A 1 349 ? 12.976 -6.462 -4.585 1.00 85.69 349 LEU A CA 1
ATOM 2759 C C . LEU A 1 349 ? 13.319 -5.245 -5.454 1.00 85.69 349 LEU A C 1
ATOM 2761 O O . LEU A 1 349 ? 14.393 -5.235 -6.055 1.00 85.69 349 LEU A O 1
ATOM 2765 N N . GLN A 1 350 ? 12.488 -4.196 -5.469 1.00 83.25 350 GLN A N 1
ATOM 2766 C CA . GLN A 1 350 ? 12.770 -2.964 -6.224 1.00 83.25 350 GLN A CA 1
ATOM 2767 C C . GLN A 1 350 ? 14.099 -2.322 -5.815 1.00 83.25 350 GLN A C 1
ATOM 2769 O O . GLN A 1 350 ? 14.908 -1.969 -6.676 1.00 83.25 350 GLN A O 1
ATOM 2774 N N . ILE A 1 351 ? 14.353 -2.239 -4.506 1.00 85.19 351 ILE A N 1
ATOM 2775 C CA . ILE A 1 351 ? 15.617 -1.760 -3.947 1.00 85.19 351 ILE A CA 1
ATOM 2776 C C . ILE A 1 351 ? 16.766 -2.600 -4.515 1.00 85.19 351 ILE A C 1
ATOM 2778 O O . ILE A 1 351 ? 17.679 -2.055 -5.132 1.00 85.19 351 ILE A O 1
ATOM 2782 N N . SER A 1 352 ? 16.710 -3.929 -4.386 1.00 84.31 352 SER A N 1
ATOM 2783 C CA . SER A 1 352 ? 17.787 -4.819 -4.843 1.00 84.31 352 SER A CA 1
ATOM 2784 C C . SER A 1 352 ? 18.123 -4.651 -6.333 1.00 84.31 352 SER A C 1
ATOM 2786 O O . SER A 1 352 ? 19.299 -4.630 -6.705 1.00 84.31 352 SER A O 1
ATOM 2788 N N . VAL A 1 353 ? 17.103 -4.464 -7.177 1.00 79.19 353 VAL A N 1
ATOM 2789 C CA . VAL A 1 353 ? 17.256 -4.250 -8.621 1.00 79.19 353 VAL A CA 1
ATOM 2790 C C . VAL A 1 353 ? 17.892 -2.894 -8.902 1.00 79.19 353 VAL A C 1
ATOM 2792 O O . VAL A 1 353 ? 18.830 -2.808 -9.695 1.00 79.19 353 VAL A O 1
ATOM 2795 N N . PHE A 1 354 ? 17.440 -1.849 -8.207 1.00 77.69 354 PHE A N 1
ATOM 2796 C CA . PHE A 1 354 ? 17.999 -0.506 -8.321 1.00 77.69 354 PHE A CA 1
ATOM 2797 C C . PHE A 1 354 ? 19.502 -0.478 -8.003 1.00 77.69 354 PHE A C 1
ATOM 2799 O O . PHE A 1 354 ? 20.282 0.111 -8.753 1.00 77.69 354 PHE A O 1
ATOM 2806 N N . TRP A 1 355 ? 19.927 -1.161 -6.934 1.00 78.94 355 TRP A N 1
ATOM 2807 C CA . TRP A 1 355 ? 21.344 -1.254 -6.564 1.00 78.94 355 TRP A CA 1
ATOM 2808 C C . TRP A 1 355 ? 22.160 -2.097 -7.545 1.00 78.94 355 TRP A C 1
ATOM 2810 O O . TRP A 1 355 ? 23.306 -1.755 -7.834 1.00 78.94 355 TRP A O 1
ATOM 2820 N N . LYS A 1 356 ? 21.590 -3.187 -8.074 1.00 77.75 356 LYS A N 1
ATOM 2821 C CA . LYS A 1 356 ? 22.285 -4.066 -9.025 1.00 77.75 356 LYS A CA 1
ATOM 2822 C C . LYS A 1 356 ? 22.575 -3.370 -10.355 1.00 77.75 356 LYS A C 1
ATOM 2824 O O . LYS A 1 356 ? 23.663 -3.547 -10.880 1.00 77.75 356 LYS A O 1
ATOM 2829 N N . ASN A 1 357 ? 21.649 -2.557 -10.862 1.00 66.94 357 ASN A N 1
ATOM 2830 C CA . ASN A 1 357 ? 21.799 -1.853 -12.145 1.00 66.94 357 ASN A CA 1
ATOM 2831 C C . ASN A 1 357 ? 22.799 -0.678 -12.103 1.00 66.94 357 ASN A C 1
ATOM 2833 O O . ASN A 1 357 ? 23.029 -0.031 -13.122 1.00 66.94 357 ASN A O 1
ATOM 2837 N N . ARG A 1 358 ? 23.334 -0.348 -10.922 1.00 65.31 358 ARG A N 1
ATOM 2838 C CA . ARG A 1 358 ? 24.259 0.772 -10.684 1.00 65.31 358 ARG A CA 1
ATOM 2839 C C . ARG A 1 358 ? 25.684 0.328 -10.330 1.00 65.31 358 ARG A C 1
ATOM 2841 O O . ARG A 1 358 ? 26.537 1.200 -10.184 1.00 65.31 358 ARG A O 1
ATOM 2848 N N . LYS A 1 359 ? 25.910 -0.977 -10.156 1.00 54.75 359 LYS A N 1
ATOM 2849 C CA . LYS A 1 359 ? 27.246 -1.586 -10.139 1.00 54.75 359 LYS A CA 1
ATOM 2850 C C . LYS A 1 359 ? 27.670 -1.860 -11.570 1.00 54.75 359 LYS A C 1
ATOM 2852 O O . LYS A 1 359 ? 28.873 -1.673 -11.838 1.00 54.75 359 LYS A O 1
#

Radius of gyration: 21.31 Å; chains: 1; bounding box: 51×50×49 Å

pLDDT: mean 78.77, std 11.22, range [34.44, 92.44]